Protein AF-0000000085169880 (afdb_homodimer)

Organism: Herbaspirillum seropedicae (strain SmR1) (NCBI:txid757424)

Secondary structure (DSSP, 8-state):
---EEEEES--TTHHHHHHHHHHHHHHHHH--HHHHHHHHHHHHHHHHHT--TTT-EEEEEEETTEEEEEEEEE-TTHHHH-EEEEEEEE-GGGTTTTHHHHHHHHHHHHHHHTT--EEEEEEETT-HHHHHHHHHTT-EEEEEEEE-TTSS-EEEEEEEEE-/---EEEEES--TTHHHHHHHHHHHHHHHHH--HHHHHHHHHHHHHHHHHT--TTT-EEEEEEETTEEEEEEEEE-TTHHHH-EEEEEEEE-GGGTTTTHHHHHHHHHHHHHHHTT--EEEEEEETT-HHHHHHHHHTT-EEEEEEEE-TTSS-EEEEEEEEE-

Structure (mmCIF, N/CA/C/O backbone):
data_AF-0000000085169880-model_v1
#
loop_
_entity.id
_entity.type
_entity.pdbx_description
1 polymer 'Acetyltransferase protein'
#
loop_
_atom_site.group_PDB
_atom_site.id
_atom_site.type_symbol
_atom_site.label_atom_id
_atom_site.label_alt_id
_atom_site.label_comp_id
_atom_site.label_asym_id
_atom_site.label_entity_id
_atom_site.label_seq_id
_atom_site.pdbx_PDB_ins_code
_atom_site.Cartn_x
_atom_site.Cartn_y
_atom_site.Cartn_z
_atom_site.occupancy
_atom_site.B_iso_or_equiv
_atom_site.auth_seq_id
_atom_site.auth_comp_id
_atom_site.auth_asym_id
_atom_site.auth_atom_id
_atom_site.pdbx_PDB_model_num
ATOM 1 N N . MET A 1 1 ? 7.777 2.641 28.594 1 47.28 1 MET A N 1
ATOM 2 C CA . MET A 1 1 ? 7.57 3.869 27.844 1 47.28 1 MET A CA 1
ATOM 3 C C . MET A 1 1 ? 7.332 3.561 26.359 1 47.28 1 MET A C 1
ATOM 5 O O . MET A 1 1 ? 8.062 2.771 25.766 1 47.28 1 MET A O 1
ATOM 9 N N . ASP A 1 2 ? 6.199 3.723 25.828 1 64 2 ASP A N 1
ATOM 10 C CA . ASP A 1 2 ? 5.855 3.084 24.562 1 64 2 ASP A CA 1
ATOM 11 C C . ASP A 1 2 ? 6.758 3.578 23.438 1 64 2 ASP A C 1
ATOM 13 O O . ASP A 1 2 ? 7.246 4.711 23.484 1 64 2 ASP A O 1
ATOM 17 N N . ASP A 1 3 ? 7.602 2.781 22.781 1 86.44 3 ASP A N 1
ATOM 18 C CA . ASP A 1 3 ? 8.609 2.953 21.734 1 86.44 3 ASP A CA 1
ATOM 19 C C . ASP A 1 3 ? 8 3.572 20.484 1 86.44 3 ASP A C 1
ATOM 21 O O . ASP A 1 3 ? 7.988 2.949 19.422 1 86.44 3 ASP A O 1
ATOM 25 N N . ILE A 1 4 ? 7.332 4.777 20.75 1 94.31 4 ILE A N 1
ATOM 26 C CA . ILE A 1 4 ? 6.781 5.504 19.609 1 94.31 4 ILE A CA 1
ATOM 27 C C . ILE A 1 4 ? 7.816 6.496 19.094 1 94.31 4 ILE A C 1
ATOM 29 O O . ILE A 1 4 ? 8.43 7.238 19.859 1 94.31 4 ILE A O 1
ATOM 33 N N . HIS A 1 5 ? 8.055 6.516 17.828 1 96.62 5 HIS A N 1
ATOM 34 C CA . HIS A 1 5 ? 8.992 7.43 17.172 1 96.62 5 HIS A CA 1
ATOM 35 C C . HIS A 1 5 ? 8.336 8.125 15.984 1 96.62 5 HIS A C 1
ATOM 37 O O . HIS A 1 5 ? 7.703 7.469 15.156 1 96.62 5 HIS A O 1
ATOM 43 N N . ILE A 1 6 ? 8.422 9.453 15.953 1 96.94 6 ILE A N 1
ATOM 44 C CA . ILE A 1 6 ? 7.938 10.219 14.805 1 96.94 6 ILE A CA 1
ATOM 45 C C . ILE A 1 6 ? 9.117 10.648 13.938 1 96.94 6 ILE A C 1
ATOM 47 O O . ILE A 1 6 ? 10.117 11.164 14.445 1 96.94 6 ILE A O 1
ATOM 51 N N . ARG A 1 7 ? 9.023 10.383 12.727 1 96.31 7 ARG A N 1
ATOM 52 C CA . ARG A 1 7 ? 10.109 10.766 11.828 1 96.31 7 ARG A CA 1
ATOM 53 C C . ARG A 1 7 ? 9.555 11.391 10.547 1 96.31 7 ARG A C 1
ATOM 55 O O . ARG A 1 7 ? 8.445 11.07 10.125 1 96.31 7 ARG A O 1
ATOM 62 N N . ARG A 1 8 ? 10.375 12.25 9.984 1 96.81 8 ARG A N 1
ATOM 63 C CA . ARG A 1 8 ? 10.055 12.875 8.711 1 96.81 8 ARG A CA 1
ATOM 64 C C . ARG A 1 8 ? 10.742 12.156 7.555 1 96.81 8 ARG A C 1
ATOM 66 O O . ARG A 1 8 ? 11.82 11.586 7.727 1 96.81 8 ARG A O 1
ATOM 73 N N . GLY A 1 9 ? 10.062 12.141 6.406 1 96.12 9 GLY A N 1
ATOM 74 C CA . GLY A 1 9 ? 10.656 11.539 5.223 1 96.12 9 GLY A CA 1
ATOM 75 C C . GLY A 1 9 ? 10.148 10.133 4.957 1 96.12 9 GLY A C 1
ATOM 76 O O . GLY A 1 9 ? 9.367 9.586 5.734 1 96.12 9 GLY A O 1
ATOM 77 N N . TYR A 1 10 ? 10.672 9.555 3.885 1 95.88 10 TYR A N 1
ATOM 78 C CA . TYR A 1 10 ? 10.227 8.242 3.43 1 95.88 10 TYR A CA 1
ATOM 79 C C . TYR A 1 10 ? 10.852 7.133 4.266 1 95.88 10 TYR A C 1
ATOM 81 O O . TYR A 1 10 ? 12.039 7.176 4.574 1 95.88 10 TYR A O 1
ATOM 89 N N . LEU A 1 11 ? 10.094 6.203 4.66 1 95.44 11 LEU A N 1
ATOM 90 C CA . LEU A 1 11 ? 10.484 4.914 5.227 1 95.44 11 LEU A CA 1
ATOM 91 C C . LEU A 1 11 ? 10.008 3.766 4.348 1 95.44 11 LEU A C 1
ATOM 93 O O . LEU A 1 11 ? 8.867 3.764 3.889 1 95.44 11 LEU A O 1
ATOM 97 N N . PRO A 1 12 ? 10.883 2.793 4.074 1 95.69 12 PRO A N 1
ATOM 98 C CA . PRO A 1 12 ? 10.414 1.656 3.279 1 95.69 12 PRO A CA 1
ATOM 99 C C . PRO A 1 12 ? 9.156 1.017 3.852 1 95.69 12 PRO A C 1
ATOM 101 O O . PRO A 1 12 ? 9.102 0.705 5.043 1 95.69 12 PRO A O 1
ATOM 104 N N . GLY A 1 13 ? 8.148 0.867 2.982 1 97.69 13 GLY A N 1
ATOM 105 C CA . GLY A 1 13 ? 6.879 0.291 3.395 1 97.69 13 GLY A CA 1
ATOM 106 C C . GLY A 1 13 ? 5.832 1.335 3.736 1 97.69 13 GLY A C 1
ATOM 107 O O . GLY A 1 13 ? 4.66 1.006 3.936 1 97.69 13 GLY A O 1
ATOM 108 N N . ALA A 1 14 ? 6.223 2.559 3.756 1 98.5 14 ALA A N 1
ATOM 109 C CA . ALA A 1 14 ? 5.324 3.6 4.25 1 98.5 14 ALA A CA 1
ATOM 110 C C . ALA A 1 14 ? 4.125 3.773 3.322 1 98.5 14 ALA A C 1
ATOM 112 O O . ALA A 1 14 ? 2.998 3.959 3.785 1 98.5 14 ALA A O 1
ATOM 113 N N . ILE A 1 15 ? 4.336 3.75 1.976 1 98.75 15 ILE A N 1
ATOM 114 C CA . ILE A 1 15 ? 3.232 3.883 1.031 1 98.75 15 ILE A CA 1
ATOM 115 C C . ILE A 1 15 ? 2.197 2.791 1.29 1 98.75 15 ILE A C 1
ATOM 117 O O . ILE A 1 15 ? 1.015 3.082 1.481 1 98.75 15 ILE A O 1
ATOM 121 N N . GLY A 1 16 ? 2.705 1.588 1.339 1 98.81 16 GLY A N 1
ATOM 122 C CA . GLY A 1 16 ? 1.831 0.447 1.559 1 98.81 16 GLY A CA 1
ATOM 123 C C . GLY A 1 16 ? 1.141 0.475 2.908 1 98.81 16 GLY A C 1
ATOM 124 O O . GLY A 1 16 ? -0.074 0.284 2.996 1 98.81 16 GLY A O 1
ATOM 125 N N . ARG A 1 17 ? 1.862 0.745 3.945 1 98.69 17 ARG A N 1
ATOM 126 C CA . ARG A 1 17 ? 1.317 0.694 5.297 1 98.69 17 ARG A CA 1
ATOM 127 C C . ARG A 1 17 ? 0.266 1.779 5.508 1 98.69 17 ARG A C 1
ATOM 129 O O . ARG A 1 17 ? -0.768 1.537 6.133 1 98.69 17 ARG A O 1
ATOM 136 N N . VAL A 1 18 ? 0.512 2.914 5 1 98.75 18 VAL A N 1
ATOM 137 C CA . VAL A 1 18 ? -0.457 3.998 5.113 1 98.75 18 VAL A CA 1
ATOM 138 C C . VAL A 1 18 ? -1.732 3.633 4.355 1 98.75 18 VAL A C 1
ATOM 140 O O . VAL A 1 18 ? -2.84 3.822 4.867 1 98.75 18 VAL A O 1
ATOM 143 N N . ALA A 1 19 ? -1.574 3.105 3.141 1 98.69 19 ALA A N 1
ATOM 144 C CA . ALA A 1 19 ? -2.738 2.664 2.377 1 98.69 19 ALA A CA 1
ATOM 145 C C . ALA A 1 19 ? -3.502 1.573 3.123 1 98.69 19 ALA A C 1
ATOM 147 O O . ALA A 1 19 ? -4.734 1.589 3.166 1 98.69 19 ALA A O 1
ATOM 148 N N . GLU A 1 20 ? -2.766 0.665 3.707 1 98.5 20 GLU A N 1
ATOM 149 C CA . GLU A 1 20 ? -3.365 -0.418 4.48 1 98.5 20 GLU A CA 1
ATOM 150 C C . GLU A 1 20 ? -4.176 0.125 5.652 1 98.5 20 GLU A C 1
ATOM 152 O O . GLU A 1 20 ? -5.312 -0.298 5.879 1 98.5 20 GLU A O 1
ATOM 157 N N . LEU A 1 21 ? -3.598 1.03 6.391 1 97.44 21 LEU A N 1
ATOM 158 C CA . LEU A 1 21 ? -4.262 1.609 7.555 1 97.44 21 LEU A CA 1
ATOM 159 C C . LEU A 1 21 ? -5.531 2.344 7.145 1 97.44 21 LEU A C 1
ATOM 161 O O . LEU A 1 21 ? -6.562 2.232 7.812 1 97.44 21 LEU A O 1
ATOM 165 N N . HIS A 1 22 ? -5.48 3.092 6.07 1 96.75 22 HIS A N 1
ATOM 166 C CA . HIS A 1 22 ? -6.664 3.793 5.586 1 96.75 22 HIS A CA 1
ATOM 167 C C . HIS A 1 22 ? -7.758 2.811 5.18 1 96.75 22 HIS A C 1
ATOM 169 O O . HIS A 1 22 ? -8.922 2.979 5.559 1 96.75 22 HIS A O 1
ATOM 175 N N . ALA A 1 23 ? -7.359 1.815 4.445 1 96.19 23 ALA A N 1
ATOM 176 C CA . ALA A 1 23 ? -8.328 0.832 3.977 1 96.19 23 ALA A CA 1
ATOM 177 C C . ALA A 1 23 ? -9.016 0.136 5.148 1 96.19 23 ALA A C 1
ATOM 179 O O . ALA A 1 23 ? -10.242 -0.021 5.156 1 96.19 23 ALA A O 1
ATOM 180 N N . ALA A 1 24 ? -8.211 -0.288 6.102 1 93.56 24 ALA A N 1
ATOM 181 C CA . ALA A 1 24 ? -8.758 -0.982 7.266 1 93.56 24 ALA A CA 1
ATOM 182 C C . ALA A 1 24 ? -9.727 -0.089 8.031 1 93.56 24 ALA A C 1
ATOM 184 O O . ALA A 1 24 ? -10.844 -0.508 8.352 1 93.56 24 ALA A O 1
ATOM 185 N N . TYR A 1 25 ? -9.383 1.119 8.281 1 92.12 25 TYR A N 1
ATOM 186 C CA . TYR A 1 25 ? -10.188 2.047 9.07 1 92.12 25 TYR A CA 1
ATOM 187 C C . TYR A 1 25 ? -11.477 2.404 8.344 1 92.12 25 TYR A C 1
ATOM 189 O O . TYR A 1 25 ? -12.562 2.32 8.922 1 92.12 25 TYR A O 1
ATOM 197 N N . TYR A 1 26 ? -11.398 2.734 7.055 1 90 26 TYR A N 1
ATOM 198 C CA . TYR A 1 26 ? -12.531 3.301 6.328 1 90 26 TYR A CA 1
ATOM 199 C C . TYR A 1 26 ? -13.469 2.203 5.836 1 90 26 TYR A C 1
ATOM 201 O O . TYR A 1 26 ? -14.672 2.426 5.684 1 90 26 TYR A O 1
ATOM 209 N N . THR A 1 27 ? -12.938 1.025 5.562 1 88 27 THR A N 1
ATOM 210 C CA . THR A 1 27 ? -13.82 -0.085 5.227 1 88 27 THR A CA 1
ATOM 211 C C . THR A 1 27 ? -14.656 -0.493 6.438 1 88 27 THR A C 1
ATOM 213 O O . THR A 1 27 ? -15.852 -0.769 6.312 1 88 27 THR A O 1
ATOM 216 N N . GLU A 1 28 ? -14.039 -0.575 7.559 1 84.94 28 GLU A N 1
ATOM 217 C CA . GLU A 1 28 ? -14.734 -0.949 8.789 1 84.94 28 GLU A CA 1
ATOM 218 C C . GLU A 1 28 ? -15.844 0.041 9.117 1 84.94 28 GLU A C 1
ATOM 220 O O . GLU A 1 28 ? -16.906 -0.352 9.586 1 84.94 28 GLU A O 1
ATOM 225 N N . ASN A 1 29 ? -15.695 1.268 8.812 1 82.56 29 ASN A N 1
ATOM 226 C CA . ASN A 1 29 ? -16.609 2.305 9.289 1 82.56 29 ASN A CA 1
ATOM 227 C C . ASN A 1 29 ? -17.547 2.766 8.18 1 82.56 29 ASN A C 1
ATOM 229 O O . ASN A 1 29 ? -18.688 3.146 8.453 1 82.56 29 ASN A O 1
ATOM 233 N N . TRP A 1 30 ? -17.125 2.688 6.859 1 83.06 30 TRP A N 1
ATOM 234 C CA . TRP A 1 30 ? -17.938 3.256 5.781 1 83.06 30 TRP A CA 1
ATOM 235 C C . TRP A 1 30 ? -18.047 2.277 4.621 1 83.06 30 TRP A C 1
ATOM 237 O O . TRP A 1 30 ? -18.672 2.59 3.6 1 83.06 30 TRP A O 1
ATOM 247 N N . SER A 1 31 ? -17.422 1.179 4.648 1 81.5 31 SER A N 1
ATOM 248 C CA . SER A 1 31 ? -17.484 0.115 3.65 1 81.5 31 SER A CA 1
ATOM 249 C C . SER A 1 31 ? -16.922 0.575 2.312 1 81.5 31 SER A C 1
ATOM 251 O O . SER A 1 31 ? -17.453 0.233 1.256 1 81.5 31 SER A O 1
ATOM 253 N N . PHE A 1 32 ? -15.859 1.524 2.162 1 81.25 32 PHE A N 1
ATOM 254 C CA . PHE A 1 32 ? -15.258 2.072 0.953 1 81.25 32 PHE A CA 1
ATOM 255 C C . PHE A 1 32 ? -14.602 0.972 0.13 1 81.25 32 PHE A C 1
ATOM 257 O O . PHE A 1 32 ? -14.5 1.079 -1.094 1 81.25 32 PHE A O 1
ATOM 264 N N . GLY A 1 33 ? -14.32 -0.141 0.504 1 86.81 33 GLY A N 1
ATOM 265 C CA . GLY A 1 33 ? -13.836 -1.321 -0.193 1 86.81 33 GLY A CA 1
ATOM 266 C C . GLY A 1 33 ? -12.586 -1.062 -1.007 1 86.81 33 GLY A C 1
ATOM 267 O O . GLY A 1 33 ? -11.781 -0.194 -0.659 1 86.81 33 GLY A O 1
ATOM 268 N N . VAL A 1 34 ? -12.383 -1.748 -2.215 1 94 34 VAL A N 1
ATOM 269 C CA . VAL A 1 34 ? -11.148 -1.812 -2.99 1 94 34 VAL A CA 1
ATOM 270 C C . VAL A 1 34 ? -10.922 -0.484 -3.709 1 94 34 VAL A C 1
ATOM 272 O O . VAL A 1 34 ? -9.781 -0.049 -3.873 1 94 34 VAL A O 1
ATOM 275 N N . TYR A 1 35 ? -11.938 0.158 -4.094 1 91.69 35 TYR A N 1
ATOM 276 C CA . TYR A 1 35 ? -11.812 1.413 -4.824 1 91.69 35 TYR A CA 1
ATOM 277 C C . TYR A 1 35 ? -11.094 2.463 -3.988 1 91.69 35 TYR A C 1
ATOM 279 O O . TYR A 1 35 ? -10.18 3.133 -4.473 1 91.69 35 TYR A O 1
ATOM 287 N N . PHE A 1 36 ? -11.492 2.594 -2.791 1 93.62 36 PHE A N 1
ATOM 288 C CA . PHE A 1 36 ? -10.891 3.561 -1.878 1 93.62 36 PHE A CA 1
ATOM 289 C C . PHE A 1 36 ? -9.422 3.242 -1.641 1 93.62 36 PHE A C 1
ATOM 291 O O . PHE A 1 36 ? -8.562 4.117 -1.762 1 93.62 36 PHE A O 1
ATOM 298 N N . GLU A 1 37 ? -9.07 2.045 -1.325 1 97.12 37 GLU A N 1
ATOM 299 C CA . GLU A 1 37 ? -7.695 1.637 -1.057 1 97.12 37 GLU A CA 1
ATOM 300 C C . GLU A 1 37 ? -6.805 1.852 -2.277 1 97.12 37 GLU A C 1
ATOM 302 O O . GLU A 1 37 ? -5.68 2.336 -2.156 1 97.12 37 GLU A O 1
ATOM 307 N N . ALA A 1 38 ? -7.355 1.476 -3.457 1 97.75 38 ALA A N 1
ATOM 308 C CA . ALA A 1 38 ? -6.609 1.655 -4.699 1 97.75 38 ALA A CA 1
ATOM 309 C C . ALA A 1 38 ? -6.289 3.127 -4.941 1 97.75 38 ALA A C 1
ATOM 311 O O . ALA A 1 38 ? -5.188 3.467 -5.375 1 97.75 38 ALA A O 1
ATOM 312 N N . ARG A 1 39 ? -7.227 3.934 -4.672 1 96.25 39 ARG A N 1
ATOM 313 C CA . ARG A 1 39 ? -7.035 5.367 -4.863 1 96.25 39 ARG A CA 1
ATOM 314 C C . ARG A 1 39 ? -5.973 5.906 -3.912 1 96.25 39 ARG A C 1
ATOM 316 O O . ARG A 1 39 ? -5.09 6.66 -4.324 1 96.25 39 ARG A O 1
ATOM 323 N N . ILE A 1 40 ? -6.031 5.551 -2.611 1 97.62 40 ILE A N 1
ATOM 324 C CA . ILE A 1 40 ? -5.043 5.996 -1.637 1 97.62 40 ILE A CA 1
ATOM 325 C C . ILE A 1 40 ? -3.652 5.531 -2.064 1 97.62 40 ILE A C 1
ATOM 327 O O . ILE A 1 40 ? -2.709 6.328 -2.098 1 97.62 40 ILE A O 1
ATOM 331 N N . ALA A 1 41 ? -3.51 4.254 -2.389 1 98.75 41 ALA A N 1
ATOM 332 C CA . ALA A 1 41 ? -2.225 3.686 -2.783 1 98.75 41 ALA A CA 1
ATOM 333 C C . ALA A 1 41 ? -1.644 4.426 -3.986 1 98.75 41 ALA A C 1
ATOM 335 O O . ALA A 1 41 ? -0.464 4.789 -3.988 1 98.75 41 ALA A O 1
ATOM 336 N N . THR A 1 42 ? -2.496 4.668 -4.988 1 98.75 42 THR A N 1
ATOM 337 C CA . THR A 1 42 ? -2.053 5.297 -6.227 1 98.75 42 THR A CA 1
ATOM 338 C C . THR A 1 42 ? -1.654 6.75 -5.984 1 98.75 42 THR A C 1
ATOM 340 O O . THR A 1 42 ? -0.594 7.191 -6.434 1 98.75 42 THR A O 1
ATOM 343 N N . GLU A 1 43 ? -2.475 7.473 -5.293 1 98.5 43 GLU A N 1
ATOM 344 C CA . GLU A 1 43 ? -2.221 8.898 -5.082 1 98.5 43 GLU A CA 1
ATOM 345 C C . GLU A 1 43 ? -1.02 9.109 -4.168 1 98.5 43 GLU A C 1
ATOM 347 O O . GLU A 1 43 ? -0.209 10.008 -4.398 1 98.5 43 GLU A O 1
ATOM 352 N N . LEU A 1 44 ? -0.909 8.305 -3.104 1 98.81 44 LEU A N 1
ATOM 353 C CA . LEU A 1 44 ? 0.239 8.422 -2.211 1 98.81 44 LEU A CA 1
ATOM 354 C C . LEU A 1 44 ? 1.528 8.039 -2.93 1 98.81 44 LEU A C 1
ATOM 356 O O . LEU A 1 44 ? 2.57 8.672 -2.723 1 98.81 44 LEU A O 1
ATOM 360 N N . ALA A 1 45 ? 1.472 7.016 -3.75 1 98.75 45 ALA A N 1
ATOM 361 C CA . ALA A 1 45 ? 2.623 6.633 -4.566 1 98.75 45 ALA A CA 1
ATOM 362 C C . ALA A 1 45 ? 3.068 7.785 -5.461 1 98.75 45 ALA A C 1
ATOM 364 O O . ALA A 1 45 ? 4.262 8.078 -5.559 1 98.75 45 ALA A O 1
ATOM 365 N N . ALA A 1 46 ? 2.129 8.383 -6.133 1 98.69 46 ALA A N 1
ATOM 366 C CA . ALA A 1 46 ? 2.438 9.516 -7.004 1 98.69 46 ALA A CA 1
ATOM 367 C C . ALA A 1 46 ? 3.061 10.656 -6.211 1 98.69 46 ALA A C 1
ATOM 369 O O . ALA A 1 46 ? 4.039 11.266 -6.652 1 98.69 46 ALA A O 1
ATOM 370 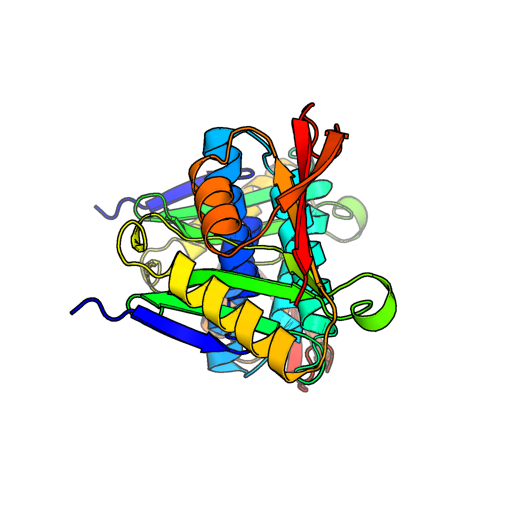N N . PHE A 1 47 ? 2.527 10.961 -5.07 1 98.75 47 PHE A N 1
ATOM 371 C CA . PHE A 1 47 ? 3.049 12.008 -4.203 1 98.75 47 PHE A CA 1
ATOM 372 C C . PHE A 1 47 ? 4.488 11.711 -3.803 1 98.75 47 PHE A C 1
ATOM 374 O O . PHE A 1 47 ? 5.363 12.57 -3.92 1 98.75 47 PHE A O 1
ATOM 381 N N . MET A 1 48 ? 4.738 10.477 -3.369 1 98.31 48 MET A N 1
ATOM 382 C CA . MET A 1 48 ? 6.062 10.109 -2.875 1 98.31 48 MET A CA 1
ATOM 383 C C . MET A 1 48 ? 7.082 10.094 -4.012 1 98.31 48 MET A C 1
ATOM 385 O O . MET A 1 48 ? 8.266 10.359 -3.795 1 98.31 48 MET A O 1
ATOM 389 N N . SER A 1 49 ? 6.586 9.844 -5.23 1 97.12 49 SER A N 1
ATOM 390 C CA . SER A 1 49 ? 7.469 9.828 -6.395 1 97.12 49 SER A CA 1
ATOM 391 C C . SER A 1 49 ? 7.957 11.234 -6.734 1 97.12 49 SER A C 1
ATOM 393 O O . SER A 1 49 ? 9.047 11.398 -7.285 1 97.12 49 SER A O 1
ATOM 395 N N . ARG A 1 50 ? 7.207 12.211 -6.387 1 97.38 50 ARG A N 1
ATOM 396 C CA . ARG A 1 50 ? 7.59 13.586 -6.691 1 97.38 50 ARG A CA 1
ATOM 397 C C . ARG A 1 50 ? 7.957 14.344 -5.422 1 97.38 50 ARG A C 1
ATOM 399 O O . ARG A 1 50 ? 8.117 15.57 -5.445 1 97.38 50 ARG A O 1
ATOM 406 N N . TYR A 1 51 ? 8.047 13.703 -4.332 1 97.88 51 TYR A N 1
ATOM 407 C CA . TYR A 1 51 ? 8.266 14.32 -3.025 1 97.88 51 TYR A CA 1
ATOM 408 C C . TYR A 1 51 ? 9.492 15.227 -3.047 1 97.88 51 TYR A C 1
ATOM 410 O O . TYR A 1 51 ? 10.547 14.852 -3.555 1 97.88 51 TYR A O 1
ATOM 418 N N . ASP A 1 52 ? 9.398 16.375 -2.57 1 97.44 52 ASP A N 1
ATOM 419 C CA . ASP A 1 52 ? 10.453 17.359 -2.389 1 97.44 52 ASP A CA 1
ATOM 420 C C . ASP A 1 52 ? 10.445 17.922 -0.964 1 97.44 52 ASP A C 1
ATOM 422 O O . ASP A 1 52 ? 9.539 18.656 -0.58 1 97.44 52 ASP A O 1
ATOM 426 N N . ASP A 1 53 ? 11.438 17.641 -0.213 1 95.31 53 ASP A N 1
ATOM 427 C CA . ASP A 1 53 ? 11.516 17.969 1.205 1 95.31 53 ASP A CA 1
ATOM 428 C C . ASP A 1 53 ? 11.438 19.484 1.416 1 95.31 53 ASP A C 1
ATOM 430 O O . ASP A 1 53 ? 11.047 19.953 2.49 1 95.31 53 ASP A O 1
ATOM 434 N N . ALA A 1 54 ? 11.828 20.234 0.466 1 95.06 54 ALA A N 1
ATOM 435 C CA . ALA A 1 54 ? 11.805 21.688 0.574 1 95.06 54 ALA A CA 1
ATOM 436 C C . ALA A 1 54 ? 10.383 22.219 0.455 1 95.06 54 ALA A C 1
ATOM 438 O O . ALA A 1 54 ? 10.086 23.328 0.904 1 95.06 54 ALA A O 1
ATOM 439 N N . ARG A 1 55 ? 9.492 21.422 -0.1 1 95.12 55 ARG A N 1
ATOM 440 C CA . ARG A 1 55 ? 8.141 21.891 -0.392 1 95.12 55 ARG A CA 1
ATOM 441 C C . ARG A 1 55 ? 7.105 21.047 0.345 1 95.12 55 ARG A C 1
ATOM 443 O O . ARG A 1 55 ? 6.113 21.578 0.847 1 95.12 55 ARG A O 1
ATOM 450 N N . ASP A 1 56 ? 7.398 19.781 0.388 1 98.19 56 ASP A N 1
ATOM 451 C CA . ASP A 1 56 ? 6.438 18.812 0.901 1 98.19 56 ASP A CA 1
ATOM 452 C C . ASP A 1 56 ? 6.793 18.391 2.324 1 98.19 56 ASP A C 1
ATOM 454 O O . ASP A 1 56 ? 7.824 18.797 2.859 1 98.19 56 ASP A O 1
ATOM 458 N N . GLY A 1 57 ? 5.906 17.672 2.963 1 98.38 57 GLY A N 1
ATOM 459 C CA . GLY A 1 57 ? 6.129 17.016 4.238 1 98.38 57 GLY A CA 1
ATOM 460 C C . GLY A 1 57 ? 5.469 15.648 4.328 1 98.38 57 GLY A C 1
ATOM 461 O O . GLY A 1 57 ? 4.359 15.461 3.822 1 98.38 57 GLY A O 1
ATOM 462 N N . PHE A 1 58 ? 6.121 14.734 4.922 1 98.75 58 PHE A N 1
ATOM 463 C CA . PHE A 1 58 ? 5.617 13.398 5.199 1 98.75 58 PHE A CA 1
ATOM 464 C C . PHE A 1 58 ? 6.176 12.867 6.512 1 98.75 58 PHE A C 1
ATOM 466 O O . PHE A 1 58 ? 7.395 12.766 6.676 1 98.75 58 PHE A O 1
ATOM 473 N N . TRP A 1 59 ? 5.328 12.625 7.441 1 98.62 59 TRP A N 1
ATOM 474 C CA . TRP A 1 59 ? 5.727 12.125 8.75 1 98.62 59 TRP A CA 1
ATOM 475 C C . TRP A 1 59 ? 5.094 10.766 9.031 1 98.62 59 TRP A C 1
ATOM 477 O O . TRP A 1 59 ? 3.938 10.523 8.68 1 98.62 59 TRP A O 1
ATOM 487 N N . THR A 1 60 ? 5.816 9.922 9.672 1 98.44 60 THR A N 1
ATOM 488 C CA . THR A 1 60 ? 5.301 8.641 10.141 1 98.44 60 THR A CA 1
ATOM 489 C C . THR A 1 60 ? 5.531 8.484 11.641 1 98.44 60 THR A C 1
ATOM 491 O O . THR A 1 60 ? 6.52 8.984 12.18 1 98.44 60 THR A O 1
ATOM 494 N N . ALA A 1 61 ? 4.641 7.914 12.305 1 98.44 61 ALA A N 1
ATOM 495 C CA . ALA A 1 61 ? 4.785 7.465 13.688 1 98.44 61 ALA A CA 1
ATOM 496 C C . ALA A 1 61 ? 4.922 5.945 13.75 1 98.44 61 ALA A C 1
ATOM 498 O O . ALA A 1 61 ? 4.059 5.215 13.266 1 98.44 61 ALA A O 1
ATOM 499 N N . THR A 1 62 ? 6.023 5.453 14.367 1 97.69 62 THR A N 1
ATOM 500 C CA . THR A 1 62 ? 6.262 4.016 14.438 1 97.69 62 THR A CA 1
ATOM 501 C C . THR A 1 62 ? 6.184 3.52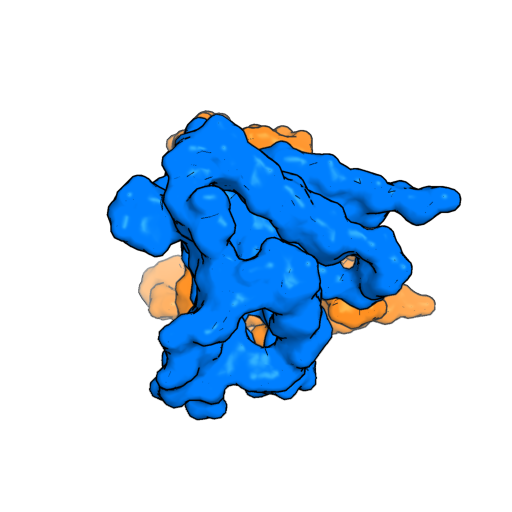3 15.875 1 97.69 62 THR A C 1
ATOM 503 O O . THR A 1 62 ? 6.508 4.266 16.812 1 97.69 62 THR A O 1
ATOM 506 N N . VAL A 1 63 ? 5.645 2.367 16.094 1 96.5 63 VAL A N 1
ATOM 507 C CA . VAL A 1 63 ? 5.66 1.618 17.344 1 96.5 63 VAL A CA 1
ATOM 508 C C . VAL A 1 63 ? 6.434 0.315 17.156 1 96.5 63 VAL A C 1
ATOM 510 O O . VAL A 1 63 ? 6.039 -0.542 16.359 1 96.5 63 VAL A O 1
ATOM 513 N N . HIS A 1 64 ? 7.555 0.15 17.828 1 92.88 64 HIS A N 1
ATOM 514 C CA . HIS A 1 64 ? 8.414 -1.018 17.672 1 92.88 64 HIS A CA 1
ATOM 515 C C . HIS A 1 64 ? 8.797 -1.233 16.219 1 92.88 64 HIS A C 1
ATOM 517 O O . HIS A 1 64 ? 8.711 -2.352 15.703 1 92.88 64 HIS A O 1
ATOM 523 N N . GLY A 1 65 ? 9.008 -0.076 15.531 1 91.75 65 GLY A N 1
ATOM 524 C CA . GLY A 1 65 ? 9.539 -0.126 14.18 1 91.75 65 GLY A CA 1
ATOM 525 C C . GLY A 1 65 ? 8.461 -0.243 13.117 1 91.75 65 GLY A C 1
ATOM 526 O O . GLY A 1 65 ? 8.75 -0.17 11.922 1 91.75 65 GLY A O 1
ATOM 527 N N . ARG A 1 66 ? 7.219 -0.405 13.523 1 94.5 66 ARG A N 1
ATOM 528 C CA . ARG A 1 66 ? 6.117 -0.527 12.57 1 94.5 66 ARG A CA 1
ATOM 529 C C . ARG A 1 66 ? 5.355 0.788 12.445 1 94.5 66 ARG A C 1
ATOM 531 O O . ARG A 1 66 ? 5.023 1.418 13.453 1 94.5 66 ARG A O 1
ATOM 538 N N . ILE A 1 67 ? 5.082 1.159 11.281 1 97.94 67 ILE A N 1
ATOM 539 C CA . ILE A 1 67 ? 4.348 2.396 11.055 1 97.94 67 ILE A CA 1
ATOM 540 C C . ILE A 1 67 ? 2.902 2.232 11.516 1 97.94 67 ILE A C 1
ATOM 542 O O . ILE A 1 67 ? 2.186 1.351 11.039 1 97.94 67 ILE A O 1
ATOM 546 N N . GLU A 1 68 ? 2.455 3.109 12.422 1 98.19 68 GLU A N 1
ATOM 547 C CA . GLU A 1 68 ? 1.11 3.055 12.992 1 98.19 68 GLU A CA 1
ATOM 548 C C . GLU A 1 68 ? 0.37 4.371 12.789 1 98.19 68 GLU A C 1
ATOM 550 O O . GLU A 1 68 ? -0.784 4.512 13.195 1 98.19 68 GLU A O 1
ATOM 555 N N . GLY A 1 69 ? 0.991 5.316 12.188 1 98.06 69 GLY A N 1
ATOM 556 C CA . GLY A 1 69 ? 0.387 6.598 11.859 1 98.06 69 GLY A CA 1
ATOM 557 C C . GLY A 1 69 ? 1.196 7.398 10.859 1 98.06 69 GLY A C 1
ATOM 558 O O . GLY A 1 69 ? 2.393 7.16 10.68 1 98.06 69 GLY A O 1
ATOM 559 N N . ALA A 1 70 ? 0.514 8.344 10.227 1 98.75 70 ALA A N 1
ATOM 560 C CA . ALA A 1 70 ? 1.199 9.172 9.242 1 98.75 70 ALA A CA 1
ATOM 561 C C . ALA A 1 70 ? 0.405 10.445 8.953 1 98.75 70 ALA A C 1
ATOM 563 O O . ALA A 1 70 ? -0.799 10.508 9.211 1 98.75 70 ALA A O 1
ATOM 564 N N . LEU A 1 71 ? 1.009 11.414 8.461 1 98.69 71 LEU A N 1
ATOM 565 C CA . LEU A 1 71 ? 0.436 12.68 8.023 1 98.69 71 LEU A CA 1
ATOM 566 C C . LEU A 1 71 ? 1.252 13.289 6.887 1 98.69 71 LEU A C 1
ATOM 568 O O . LEU A 1 71 ? 2.484 13.266 6.922 1 98.69 71 LEU A O 1
ATOM 572 N N . THR A 1 72 ? 0.574 13.852 5.891 1 98.81 72 THR A N 1
ATOM 573 C CA . THR A 1 72 ? 1.236 14.406 4.719 1 98.81 72 THR A CA 1
ATOM 574 C C . THR A 1 72 ? 0.849 15.867 4.52 1 98.81 72 THR A C 1
ATOM 576 O O . THR A 1 72 ? -0.308 16.234 4.723 1 98.81 72 THR A O 1
ATOM 579 N N . ILE A 1 73 ? 1.758 16.672 4.176 1 98.75 73 ILE A N 1
ATOM 580 C CA . ILE A 1 73 ? 1.553 18 3.631 1 98.75 73 ILE A CA 1
ATOM 581 C C . ILE A 1 73 ? 1.958 18.031 2.16 1 98.75 73 ILE A C 1
ATOM 583 O O . ILE A 1 73 ? 3.131 17.844 1.828 1 98.75 73 ILE A O 1
ATOM 587 N N . ASP A 1 74 ? 1.022 18.156 1.302 1 98.75 74 ASP A N 1
ATOM 588 C 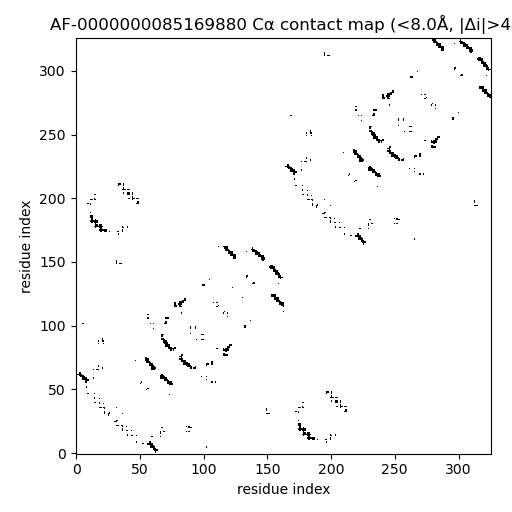CA . ASP A 1 74 ? 1.269 18.359 -0.122 1 98.75 74 ASP A CA 1
ATOM 589 C C . ASP A 1 74 ? 1.456 19.844 -0.443 1 98.75 74 ASP A C 1
ATOM 591 O O . ASP A 1 74 ? 0.486 20.594 -0.485 1 98.75 74 ASP A O 1
ATOM 595 N N . GLY A 1 75 ? 2.639 20.25 -0.645 1 98.31 75 GLY A N 1
ATOM 596 C CA . GLY A 1 75 ? 2.975 21.656 -0.827 1 98.31 75 GLY A CA 1
ATOM 597 C C . GLY A 1 75 ? 3.068 22.062 -2.285 1 98.31 75 GLY A C 1
ATOM 598 O O . GLY A 1 75 ? 3.561 23.141 -2.602 1 98.31 75 GLY A O 1
ATOM 599 N N . GLN A 1 76 ? 2.641 21.219 -3.213 1 96.94 76 GLN A N 1
ATOM 600 C CA . GLN A 1 76 ? 2.812 21.453 -4.641 1 96.94 76 GLN A CA 1
ATOM 601 C C . GLN A 1 76 ? 2.215 22.797 -5.059 1 96.94 76 GLN A C 1
ATOM 603 O O . GLN A 1 76 ? 2.793 23.516 -5.883 1 96.94 76 GLN A O 1
ATOM 608 N N . HIS A 1 77 ? 1.108 23.188 -4.48 1 96.81 77 HIS A N 1
ATOM 609 C CA . HIS A 1 77 ? 0.425 24.438 -4.824 1 96.81 77 HIS A CA 1
ATOM 610 C C . HIS A 1 77 ? 0.231 25.312 -3.596 1 96.81 77 HIS A C 1
ATOM 612 O O . HIS A 1 77 ? -0.768 26.031 -3.492 1 96.81 77 HIS A O 1
ATOM 618 N N . ALA A 1 78 ? 1.084 25.203 -2.701 1 96.38 78 ALA A N 1
ATOM 619 C CA . ALA A 1 78 ? 0.922 25.844 -1.395 1 96.38 78 ALA A CA 1
ATOM 620 C C . ALA A 1 78 ? 0.89 27.359 -1.521 1 96.38 78 ALA A C 1
ATOM 622 O O . ALA A 1 78 ? 0.144 28.031 -0.806 1 96.38 78 ALA A O 1
ATOM 623 N N . GLN A 1 79 ? 1.726 27.922 -2.371 1 93.56 79 GLN A N 1
ATOM 624 C CA . GLN A 1 79 ? 1.825 29.375 -2.486 1 93.56 79 GLN A CA 1
ATOM 625 C C . GLN A 1 79 ? 0.54 29.969 -3.053 1 93.56 79 GLN A C 1
ATOM 627 O O . GLN A 1 79 ? 0.196 31.125 -2.752 1 93.56 79 GLN A O 1
ATOM 632 N N . GLU A 1 80 ? -0.19 29.172 -3.816 1 94.5 80 GLU A N 1
ATOM 633 C CA . GLU A 1 80 ? -1.397 29.672 -4.461 1 94.5 80 GLU A CA 1
ATOM 634 C C . GLU A 1 80 ? -2.646 29.297 -3.67 1 94.5 80 GLU A C 1
ATOM 636 O O . GLU A 1 80 ? -3.572 30.109 -3.543 1 94.5 80 GLU A O 1
ATOM 641 N N . GLN A 1 81 ? -2.648 28.141 -3.064 1 96 81 GLN A N 1
ATOM 642 C CA . GLN A 1 81 ? -3.902 27.609 -2.541 1 96 81 GLN A CA 1
ATOM 643 C C . GLN A 1 81 ? -3.762 27.203 -1.076 1 96 81 GLN A C 1
ATOM 645 O O . GLN A 1 81 ? -4.746 26.828 -0.43 1 96 81 GLN A O 1
ATOM 650 N N . GLY A 1 82 ? -2.578 27.328 -0.565 1 97.5 82 GLY A N 1
ATOM 651 C CA . GLY A 1 82 ? -2.307 26.75 0.747 1 97.5 82 GLY A CA 1
ATOM 652 C C . GLY A 1 82 ? -1.773 25.344 0.685 1 97.5 82 GLY A C 1
ATOM 653 O O . GLY A 1 82 ? -1.868 24.672 -0.353 1 97.5 82 GLY A O 1
ATOM 654 N N . ALA A 1 83 ? -1.112 24.906 1.72 1 98.62 83 ALA A N 1
ATOM 655 C CA . ALA A 1 83 ? -0.614 23.531 1.815 1 98.62 83 ALA A CA 1
ATOM 656 C C . ALA A 1 83 ? -1.749 22.562 2.1 1 98.62 83 ALA A C 1
ATOM 658 O O . ALA A 1 83 ? -2.596 22.812 2.961 1 98.62 83 ALA A O 1
ATOM 659 N N . TRP A 1 84 ? -1.834 21.5 1.37 1 98.75 84 TRP A N 1
ATOM 660 C CA . TRP A 1 84 ? -2.895 20.5 1.496 1 98.75 84 TRP A CA 1
ATOM 661 C C . TRP A 1 84 ? -2.494 19.391 2.469 1 98.75 84 TRP A C 1
ATOM 663 O O . TRP A 1 84 ? -1.584 18.609 2.186 1 98.75 84 TRP A O 1
ATOM 673 N N . LEU A 1 85 ? -3.111 19.375 3.646 1 98.5 85 LEU A N 1
ATOM 674 C CA . LEU A 1 85 ? -2.945 18.281 4.605 1 98.5 85 LEU A CA 1
ATOM 675 C C . LEU A 1 85 ? -3.758 17.062 4.191 1 98.5 85 LEU A C 1
ATOM 677 O O . LEU A 1 85 ? -4.977 17.156 4.02 1 98.5 85 LEU A O 1
ATOM 681 N N . ARG A 1 86 ? -3.078 15.953 3.986 1 97.69 86 ARG A N 1
ATOM 682 C CA . ARG A 1 86 ? -3.701 14.742 3.457 1 97.69 86 ARG A CA 1
ATOM 683 C C . ARG A 1 86 ? -3.158 13.5 4.152 1 97.69 86 ARG A C 1
ATOM 685 O O . ARG A 1 86 ? -2.092 13.547 4.773 1 97.69 86 ARG A O 1
ATOM 692 N N . TRP A 1 87 ? -3.932 12.406 4.016 1 97.81 87 TRP A N 1
ATOM 693 C CA . TRP A 1 87 ? -3.555 11.055 4.414 1 97.81 87 TRP A CA 1
ATOM 694 C C . TRP A 1 87 ? -3.113 11.016 5.875 1 97.81 87 TRP A C 1
ATOM 696 O O . TRP A 1 87 ? -2.049 10.484 6.195 1 97.81 87 TRP A O 1
ATOM 706 N N . PHE A 1 88 ? -3.807 11.727 6.707 1 97.44 88 PHE A N 1
ATOM 707 C CA . PHE A 1 88 ? -3.641 11.664 8.156 1 97.44 88 PHE A CA 1
ATOM 708 C C . PHE A 1 88 ? -4.328 10.422 8.719 1 97.44 88 PHE A C 1
ATOM 710 O O . PHE A 1 88 ? -5.539 10.25 8.57 1 97.44 88 PHE A O 1
ATOM 717 N N . ILE A 1 89 ? -3.584 9.547 9.359 1 97 89 ILE A N 1
ATOM 718 C CA . ILE A 1 89 ? -4.121 8.289 9.867 1 97 89 ILE A CA 1
ATOM 719 C C . ILE A 1 89 ? -3.35 7.871 11.117 1 97 89 ILE A C 1
ATOM 721 O O . ILE A 1 89 ? -2.146 8.125 11.227 1 97 89 ILE A O 1
ATOM 725 N N . ALA A 1 90 ? -3.979 7.344 12.086 1 95.88 90 ALA A N 1
ATOM 726 C CA . ALA A 1 90 ? -3.393 6.754 13.281 1 95.88 90 ALA A CA 1
ATOM 727 C C . ALA A 1 90 ? -4.109 5.465 13.664 1 95.88 90 ALA A C 1
ATOM 729 O O . ALA A 1 90 ? -5.34 5.422 13.727 1 95.88 90 ALA A O 1
ATOM 730 N N . SER A 1 91 ? -3.33 4.41 13.812 1 95.62 91 SER A N 1
ATOM 731 C CA . SER A 1 91 ? -3.934 3.152 14.242 1 95.62 91 SER A CA 1
ATOM 732 C C . SER A 1 91 ? -4.41 3.232 15.688 1 95.62 91 SER A C 1
ATOM 734 O O . SER A 1 91 ? -4.078 4.18 16.406 1 95.62 91 SER A O 1
ATOM 736 N N . GLU A 1 92 ? -5.141 2.225 16.109 1 92.94 92 GLU A N 1
ATOM 737 C CA . GLU A 1 92 ? -5.656 2.152 17.469 1 92.94 92 GLU A CA 1
ATOM 738 C C . GLU A 1 92 ? -4.52 2.088 18.5 1 92.94 92 GLU A C 1
ATOM 740 O O . GLU A 1 92 ? -4.684 2.504 19.641 1 92.94 92 GLU A O 1
ATOM 745 N N . LYS A 1 93 ? -3.367 1.645 18.062 1 93.12 93 LYS A N 1
ATOM 746 C CA . LYS A 1 93 ? -2.215 1.515 18.953 1 93.12 93 LYS A CA 1
ATOM 747 C C . LYS A 1 93 ? -1.723 2.881 19.422 1 93.12 93 LYS A C 1
ATOM 749 O O . LYS A 1 93 ? -0.996 2.98 20.406 1 93.12 93 LYS A O 1
ATOM 754 N N . LEU A 1 94 ? -2.121 3.875 18.703 1 94.5 94 LEU A N 1
ATOM 755 C CA . LEU A 1 94 ? -1.632 5.215 19.016 1 94.5 94 LEU A CA 1
ATOM 756 C C . LEU A 1 94 ? -2.689 6.02 19.766 1 94.5 94 LEU A C 1
ATOM 758 O O . LEU A 1 94 ? -2.443 7.164 20.156 1 94.5 94 LEU A O 1
ATOM 762 N N . ARG A 1 95 ? -3.873 5.43 19.984 1 88.88 95 ARG A N 1
ATOM 763 C CA . ARG A 1 95 ? -4.98 6.164 20.594 1 88.88 95 ARG A CA 1
ATOM 764 C C . ARG A 1 95 ? -4.648 6.578 22.016 1 88.88 95 ARG A C 1
ATOM 766 O O . ARG A 1 95 ? -4.117 5.777 22.797 1 88.88 95 ARG A O 1
ATOM 773 N N . GLY A 1 96 ? -4.953 7.809 22.312 1 88.62 96 GLY A N 1
ATOM 774 C CA . GLY A 1 96 ? -4.789 8.305 23.672 1 88.62 96 GLY A CA 1
ATOM 775 C C . GLY A 1 96 ? -3.344 8.57 24.031 1 88.62 96 GLY A C 1
ATOM 776 O O . GLY A 1 96 ? -3.027 8.797 25.203 1 88.62 96 GLY A O 1
ATOM 777 N N . ARG A 1 97 ? -2.451 8.586 23.062 1 92.19 97 ARG A N 1
ATOM 778 C CA . ARG A 1 97 ? -1.029 8.727 23.359 1 92.19 97 ARG A CA 1
ATOM 779 C C . ARG A 1 97 ? -0.504 10.078 22.875 1 92.19 97 ARG A C 1
ATOM 781 O O . ARG A 1 97 ? 0.7 10.336 22.938 1 92.19 97 ARG A O 1
ATOM 788 N N . GLY A 1 98 ? -1.376 10.883 22.344 1 93.62 98 GLY A N 1
ATOM 789 C CA . GLY A 1 98 ? -1.006 12.227 21.938 1 93.62 98 GLY A CA 1
ATOM 790 C C . GLY A 1 98 ? -0.264 12.273 20.625 1 93.62 98 GLY A C 1
ATOM 791 O O . GLY A 1 98 ? 0.297 13.305 20.25 1 93.62 98 GLY A O 1
ATOM 792 N N . VAL A 1 99 ? -0.222 11.227 19.875 1 95.75 99 VAL A N 1
ATOM 793 C CA . VAL A 1 99 ? 0.571 11.125 18.656 1 95.75 99 VAL A CA 1
ATOM 794 C C . VAL A 1 99 ? -0.074 11.961 17.547 1 95.75 99 VAL A C 1
ATOM 796 O O . VAL A 1 99 ? 0.623 12.617 16.766 1 95.75 99 VAL A O 1
ATOM 799 N N . GLY A 1 100 ? -1.399 11.938 17.469 1 96.19 100 GLY A N 1
ATOM 800 C CA . GLY A 1 100 ? -2.08 12.781 16.516 1 96.19 100 GLY A CA 1
ATOM 801 C C . GLY A 1 100 ? -1.758 14.258 16.672 1 96.19 100 GLY A C 1
ATOM 802 O O . GLY A 1 100 ? -1.487 14.953 15.695 1 96.19 100 GLY A O 1
ATOM 803 N N . ASP A 1 101 ? -1.772 14.656 17.891 1 96.56 101 ASP A N 1
ATOM 804 C CA . ASP A 1 101 ? -1.421 16.031 18.219 1 96.56 101 ASP A CA 1
ATOM 805 C C . ASP A 1 101 ? 0.013 16.359 17.797 1 96.56 101 ASP A C 1
ATOM 807 O O . ASP A 1 101 ? 0.278 17.406 17.234 1 96.56 101 ASP A O 1
ATOM 811 N N . ALA A 1 102 ? 0.864 15.453 18.109 1 97.25 102 ALA A N 1
ATOM 812 C CA . ALA A 1 102 ? 2.277 15.641 17.797 1 97.25 102 ALA A CA 1
ATOM 813 C C . ALA A 1 102 ? 2.5 15.727 16.281 1 97.25 102 ALA A C 1
ATOM 815 O O . ALA A 1 102 ? 3.24 16.594 15.805 1 97.25 102 ALA A O 1
ATOM 816 N N . LEU A 1 103 ? 1.893 14.844 15.492 1 97.75 103 LEU A N 1
ATOM 817 C CA . LEU A 1 103 ? 2.008 14.836 14.039 1 97.75 103 LEU A CA 1
ATOM 818 C C . LEU A 1 103 ? 1.49 16.141 13.445 1 97.75 103 LEU A C 1
ATOM 820 O O . LEU A 1 103 ? 2.166 16.781 12.633 1 97.75 103 LEU A O 1
ATOM 824 N N . LEU A 1 104 ? 0.327 16.562 13.914 1 97.75 104 LEU A N 1
ATOM 825 C CA . LEU A 1 104 ? -0.287 17.781 13.398 1 97.75 104 LEU A CA 1
ATOM 826 C C . LEU A 1 104 ? 0.543 19.016 13.773 1 97.75 104 LEU A C 1
ATOM 828 O O . LEU A 1 104 ? 0.75 19.891 12.945 1 97.75 104 LEU A O 1
ATOM 832 N N . SER A 1 105 ? 1.021 19.031 14.977 1 97.62 105 SER A N 1
ATOM 833 C CA . SER A 1 105 ? 1.858 20.141 15.438 1 97.62 105 SER A CA 1
ATOM 834 C C . SER A 1 105 ? 3.123 20.266 14.594 1 97.62 105 SER A C 1
ATOM 836 O O . SER A 1 105 ? 3.525 21.375 14.219 1 97.62 105 SER A O 1
ATOM 838 N N . GLU A 1 106 ? 3.725 19.141 14.289 1 97 106 GLU A N 1
ATOM 839 C CA . GLU A 1 106 ? 4.918 19.141 13.445 1 97 106 GLU A CA 1
ATOM 840 C C . GLU A 1 106 ? 4.613 19.688 12.055 1 97 106 GLU A C 1
ATOM 842 O O . GLU A 1 106 ? 5.391 20.469 11.5 1 97 106 GLU A O 1
ATOM 847 N N . ALA A 1 107 ? 3.543 19.234 11.492 1 97.31 107 ALA A N 1
ATOM 848 C CA . ALA A 1 107 ? 3.145 19.672 10.156 1 97.31 107 ALA A CA 1
ATOM 849 C C . ALA A 1 107 ? 2.898 21.172 10.117 1 97.31 107 ALA A C 1
ATOM 851 O O . ALA A 1 107 ? 3.377 21.859 9.219 1 97.31 107 ALA A O 1
ATOM 852 N N . VAL A 1 108 ? 2.176 21.672 11.117 1 97.56 108 VAL A N 1
ATOM 853 C CA . VAL A 1 108 ? 1.845 23.094 11.195 1 97.56 108 VAL A CA 1
ATOM 854 C C . VAL A 1 108 ? 3.121 23.922 11.367 1 97.56 108 VAL A C 1
ATOM 856 O O . VAL A 1 108 ? 3.312 24.938 10.695 1 97.56 108 VAL A O 1
ATOM 859 N N . ARG A 1 109 ? 3.965 23.469 12.234 1 97 109 ARG A N 1
ATOM 860 C CA . ARG A 1 109 ? 5.234 24.156 12.477 1 97 109 ARG A CA 1
ATOM 861 C C . ARG A 1 109 ? 6.062 24.234 11.195 1 97 109 ARG A C 1
ATOM 863 O O . ARG A 1 109 ? 6.598 25.297 10.859 1 97 109 ARG A O 1
ATOM 870 N N . CYS A 1 110 ? 6.184 23.172 10.477 1 96.81 110 CYS A N 1
ATOM 871 C CA . CYS A 1 110 ? 6.957 23.109 9.242 1 96.81 110 CYS A CA 1
ATOM 872 C C . CYS A 1 110 ? 6.41 24.094 8.219 1 96.81 110 CYS A C 1
ATOM 874 O O . CYS A 1 110 ? 7.18 24.781 7.547 1 96.81 110 CYS A O 1
ATOM 876 N N . CYS A 1 111 ? 5.121 24.141 8.07 1 97.31 111 CYS A N 1
ATOM 877 C CA . CYS A 1 111 ? 4.496 25.047 7.125 1 97.31 111 CYS A CA 1
ATOM 878 C C . CYS A 1 111 ? 4.734 26.5 7.527 1 97.31 111 CYS A C 1
ATOM 880 O O . CYS A 1 111 ? 5.023 27.344 6.68 1 97.31 111 CYS A O 1
ATOM 882 N N . ALA A 1 112 ? 4.641 26.766 8.805 1 96.38 112 ALA A N 1
ATOM 883 C CA . ALA A 1 112 ? 4.855 28.125 9.305 1 96.38 112 ALA A CA 1
ATOM 884 C C . ALA A 1 112 ? 6.285 28.594 9.039 1 96.38 112 ALA A C 1
ATOM 886 O O . ALA A 1 112 ? 6.508 29.75 8.672 1 96.38 112 ALA A O 1
ATOM 887 N N . GLU A 1 113 ? 7.176 27.734 9.156 1 96 113 GLU A N 1
ATOM 888 C CA . GLU A 1 113 ? 8.594 28.047 8.969 1 96 113 GLU A CA 1
ATOM 889 C C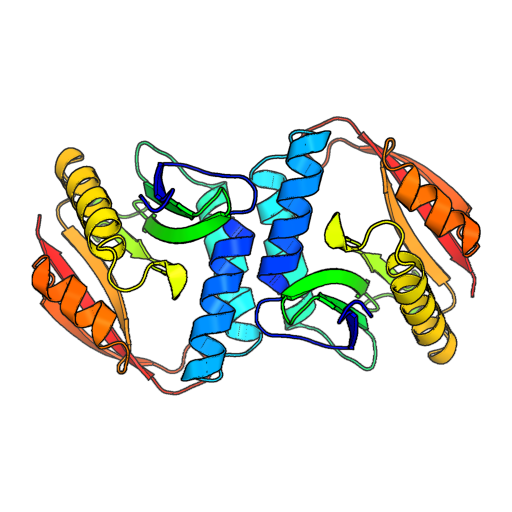 . GLU A 1 113 ? 8.898 28.328 7.5 1 96 113 GLU A C 1
ATOM 891 O O . GLU A 1 113 ? 9.914 28.953 7.184 1 96 113 GLU A O 1
ATOM 896 N N . ARG A 1 114 ? 8.07 27.906 6.605 1 94.56 114 ARG A N 1
ATOM 897 C CA . ARG A 1 114 ? 8.297 28.062 5.172 1 94.56 114 ARG A CA 1
ATOM 898 C C . ARG A 1 114 ? 7.465 29.203 4.613 1 94.56 114 ARG A C 1
ATOM 900 O O . ARG A 1 114 ? 7.348 29.359 3.396 1 94.56 114 ARG A O 1
ATOM 907 N N . ASP A 1 115 ? 6.848 29.969 5.398 1 92.06 115 ASP A N 1
ATOM 908 C CA . ASP A 1 115 ? 6.047 31.141 5.059 1 92.06 115 ASP A CA 1
ATOM 909 C C . ASP A 1 115 ? 4.852 30.75 4.191 1 92.06 115 ASP A C 1
ATOM 911 O O . ASP A 1 115 ? 4.551 31.422 3.203 1 92.06 115 ASP A O 1
ATOM 915 N N . ILE A 1 116 ? 4.355 29.609 4.359 1 95.62 116 ILE A N 1
ATOM 916 C CA . ILE A 1 116 ? 3.08 29.188 3.779 1 95.62 116 ILE A CA 1
ATOM 917 C C . ILE A 1 116 ? 1.938 29.938 4.469 1 95.62 116 ILE A C 1
ATOM 919 O O . ILE A 1 116 ? 1.933 30.078 5.695 1 95.62 116 ILE A O 1
ATOM 923 N N . ALA A 1 117 ? 0.971 30.375 3.719 1 96.75 117 ALA A N 1
ATOM 924 C CA . ALA A 1 117 ? -0.049 31.281 4.25 1 96.75 117 ALA A CA 1
ATOM 925 C C . ALA A 1 117 ? -1.146 30.5 4.973 1 96.75 117 ALA A C 1
ATOM 927 O O . ALA A 1 117 ? -1.761 31.016 5.91 1 96.75 117 ALA A O 1
ATOM 928 N N . SER A 1 118 ? -1.38 29.25 4.441 1 98.38 118 SER A N 1
ATOM 929 C CA . SER A 1 118 ? -2.486 28.5 5.02 1 98.38 118 SER A CA 1
ATOM 930 C C . SER A 1 118 ? -2.316 27 4.777 1 98.38 118 SER A C 1
ATOM 932 O O . SER A 1 118 ? -1.562 26.594 3.891 1 98.38 118 SER A O 1
ATOM 934 N N . ILE A 1 119 ? -2.914 26.25 5.586 1 98.69 119 ILE A N 1
ATOM 935 C CA . ILE A 1 119 ? -3.059 24.797 5.438 1 98.69 119 ILE A CA 1
ATOM 936 C C . ILE A 1 119 ? -4.539 24.438 5.316 1 98.69 119 ILE A C 1
ATOM 938 O O . ILE A 1 119 ? -5.375 24.984 6.047 1 98.69 119 ILE A O 1
ATOM 942 N N . TYR A 1 120 ? -4.863 23.562 4.434 1 98.44 120 TYR A N 1
ATOM 943 C CA . TYR A 1 120 ? -6.254 23.141 4.328 1 98.44 120 TYR A CA 1
ATOM 944 C C . TYR A 1 120 ? -6.348 21.625 4.207 1 98.44 120 TYR A C 1
ATOM 946 O O . TYR A 1 120 ? -5.348 20.953 3.936 1 98.44 120 TYR A O 1
ATOM 954 N N . LEU A 1 121 ? -7.52 21.094 4.512 1 97.56 121 LEU A N 1
ATOM 955 C CA . LEU A 1 121 ? -7.797 19.672 4.379 1 97.56 121 LEU A CA 1
ATOM 956 C C . LEU A 1 121 ? -9.273 19.438 4.09 1 97.56 121 LEU A C 1
ATOM 958 O O . LEU A 1 121 ? -10.102 20.328 4.273 1 97.56 121 LEU A O 1
ATOM 962 N N . TRP A 1 122 ? -9.547 18.266 3.535 1 93.75 122 TRP A N 1
ATOM 963 C CA . TRP A 1 122 ? -10.906 17.766 3.365 1 93.75 122 TRP A CA 1
ATOM 964 C C . TRP A 1 122 ? -11.148 16.547 4.25 1 93.75 122 TRP A C 1
ATOM 966 O O . TRP A 1 122 ? -10.289 15.672 4.359 1 93.75 122 TRP A O 1
ATOM 976 N N . THR A 1 123 ? -12.172 16.594 4.938 1 92 123 THR A N 1
ATOM 977 C CA . THR A 1 123 ? -12.617 15.461 5.75 1 92 123 THR A CA 1
ATOM 978 C C . THR A 1 123 ? -14.125 15.25 5.594 1 92 123 THR A C 1
ATOM 980 O O . THR A 1 123 ? -14.758 15.875 4.742 1 92 123 THR A O 1
ATOM 983 N N . PHE A 1 124 ? -14.68 14.211 6.164 1 83.5 124 PHE A N 1
ATOM 984 C CA . PHE A 1 124 ? -16.125 14.062 5.996 1 83.5 124 PHE A CA 1
ATOM 985 C C . PHE A 1 124 ? -16.797 13.812 7.336 1 83.5 124 PHE A C 1
ATOM 987 O O . PHE A 1 124 ? -16.125 13.578 8.344 1 83.5 124 PHE A O 1
ATOM 994 N N . GLU A 1 125 ? -18.156 13.906 7.156 1 78.19 125 GLU A N 1
ATOM 995 C CA . GLU A 1 125 ? -18.984 13.805 8.352 1 78.19 125 GLU A CA 1
ATOM 996 C C . GLU A 1 125 ? -18.844 12.438 9.016 1 78.19 125 GLU A C 1
ATOM 998 O O . GLU A 1 125 ? -18.812 11.414 8.328 1 78.19 125 GLU A O 1
ATOM 1003 N N . GLY A 1 126 ? -18.625 12.32 10.367 1 79.31 126 GLY A N 1
ATOM 1004 C CA . GLY A 1 126 ? -18.469 11.07 11.094 1 79.31 126 GLY A CA 1
ATOM 1005 C C . GLY A 1 126 ? -17.094 10.883 11.688 1 79.31 126 GLY A C 1
ATOM 1006 O O . GLY A 1 126 ? -16.859 9.977 12.492 1 79.31 126 GLY A O 1
ATOM 1007 N N . LEU A 1 127 ? -16.188 11.672 11.242 1 84.38 127 LEU A N 1
ATOM 1008 C CA . LEU A 1 127 ? -14.836 11.641 11.781 1 84.38 127 LEU A CA 1
ATOM 1009 C C . LEU A 1 127 ? -14.672 12.648 12.914 1 84.38 127 LEU A C 1
ATOM 10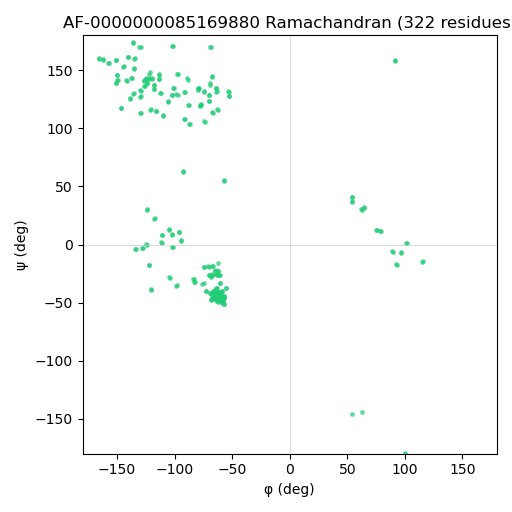11 O O . LEU A 1 127 ? -13.789 13.508 12.859 1 84.38 127 LEU A O 1
ATOM 1015 N N . HIS A 1 128 ? -15.414 12.453 13.961 1 83.5 128 HIS A N 1
ATOM 1016 C CA . HIS A 1 128 ? -15.539 13.445 15.023 1 83.5 128 HIS A CA 1
ATOM 1017 C C . HIS A 1 128 ? -14.211 13.648 15.742 1 83.5 128 HIS A C 1
ATOM 1019 O O . HIS A 1 128 ? -13.844 14.781 16.062 1 83.5 128 HIS A O 1
ATOM 1025 N N . ALA A 1 129 ? -13.508 12.547 15.992 1 84 129 ALA A N 1
ATOM 1026 C CA . ALA A 1 129 ? -12.234 12.664 16.703 1 84 129 ALA A CA 1
ATOM 1027 C C . ALA A 1 129 ? -11.227 13.484 15.891 1 84 129 ALA A C 1
ATOM 1029 O O . ALA A 1 129 ? -10.508 14.32 16.453 1 84 129 ALA A O 1
ATOM 1030 N N . ALA A 1 130 ? -11.164 13.289 14.594 1 87.88 130 ALA A N 1
ATOM 1031 C CA . ALA A 1 130 ? -10.258 14.047 13.734 1 87.88 130 ALA A CA 1
ATOM 1032 C C . ALA A 1 130 ? -10.648 15.516 13.688 1 87.88 130 ALA A C 1
ATOM 1034 O O . ALA A 1 130 ? -9.797 16.406 13.805 1 87.88 130 ALA A O 1
ATOM 1035 N N . ARG A 1 131 ? -11.922 15.828 13.602 1 91.19 131 ARG A N 1
ATOM 1036 C CA . ARG A 1 131 ? -12.406 17.203 13.531 1 91.19 131 ARG A CA 1
ATOM 1037 C C . ARG A 1 131 ? -12.07 17.969 14.805 1 91.19 131 ARG A C 1
ATOM 1039 O O . ARG A 1 131 ? -11.633 19.125 14.75 1 91.19 131 ARG A O 1
ATOM 1046 N N . THR A 1 132 ? -12.305 17.328 15.906 1 93.06 132 THR A N 1
ATOM 1047 C CA . THR A 1 132 ? -11.992 17.938 17.188 1 93.06 132 THR A CA 1
ATOM 1048 C C . THR A 1 132 ? -10.508 18.281 17.281 1 93.06 132 THR A C 1
ATOM 1050 O O . THR A 1 132 ? -10.133 19.344 17.781 1 93.06 132 THR A O 1
ATOM 1053 N N . LEU A 1 133 ? -9.719 17.422 16.797 1 94.81 133 LEU A N 1
ATOM 1054 C CA . LEU A 1 133 ? -8.273 17.625 16.781 1 94.81 133 LEU A CA 1
ATOM 1055 C C . LEU A 1 133 ? -7.914 18.828 15.914 1 94.81 133 LEU A C 1
ATOM 1057 O O . LEU A 1 133 ? -7.117 19.688 16.328 1 94.81 133 LEU A O 1
ATOM 1061 N N . TYR A 1 134 ? -8.484 18.906 14.68 1 96.56 134 TYR A N 1
ATOM 1062 C CA . TYR A 1 134 ? -8.219 20.016 13.781 1 96.56 134 TYR A CA 1
ATOM 1063 C C . TYR A 1 134 ? -8.641 21.344 14.406 1 96.56 134 TYR A C 1
ATOM 1065 O O . TYR A 1 134 ? -7.898 22.328 14.352 1 96.56 134 TYR A O 1
ATOM 1073 N N . GLU A 1 135 ? -9.812 21.312 15 1 96.19 135 GLU A N 1
ATOM 1074 C CA . GLU A 1 135 ? -10.344 22.531 15.617 1 96.19 135 GLU A CA 1
ATOM 1075 C C . GLU A 1 135 ? -9.469 22.984 16.781 1 96.19 135 GLU A C 1
ATOM 1077 O O . GLU A 1 135 ? -9.227 24.188 16.953 1 96.19 135 GLU A O 1
ATOM 1082 N N . ARG A 1 136 ? -8.984 22.109 17.516 1 96.06 136 ARG A N 1
ATOM 1083 C CA . ARG A 1 136 ? -8.102 22.438 18.641 1 96.06 136 ARG A CA 1
ATOM 1084 C C . ARG A 1 136 ? -6.812 23.078 18.156 1 96.06 136 ARG A C 1
ATOM 1086 O O . ARG A 1 136 ? -6.195 23.859 18.875 1 96.06 136 ARG A O 1
ATOM 1093 N N . HIS A 1 137 ? -6.426 22.812 16.969 1 97.06 137 HIS A N 1
ATOM 1094 C CA . HIS A 1 137 ? -5.203 23.375 16.406 1 97.06 137 HIS A CA 1
ATOM 1095 C C . HIS A 1 137 ? -5.496 24.641 15.617 1 97.06 137 HIS A C 1
ATOM 1097 O O . HIS A 1 137 ? -4.613 25.172 14.938 1 97.06 137 HIS A O 1
ATOM 1103 N N . GLY A 1 138 ? -6.762 25.047 15.633 1 97.56 138 GLY A N 1
ATOM 1104 C CA . GLY A 1 138 ? -7.09 26.344 15.078 1 97.56 138 GLY A CA 1
ATOM 1105 C C . GLY A 1 138 ? -7.695 26.266 13.688 1 97.56 138 GLY A C 1
ATOM 1106 O O . GLY A 1 138 ? -7.988 27.281 13.07 1 97.56 138 GLY A O 1
ATOM 1107 N N . PHE A 1 139 ? -7.883 25 13.148 1 98.38 139 PHE A N 1
ATOM 1108 C CA . PHE A 1 139 ? -8.562 24.875 11.867 1 98.38 139 PHE A CA 1
ATOM 1109 C C . PHE A 1 139 ? -10.031 25.266 11.992 1 98.38 139 PHE A C 1
ATOM 1111 O O . PHE A 1 139 ? -10.68 24.969 13 1 98.38 139 PHE A O 1
ATOM 1118 N N . VAL A 1 140 ? -10.57 25.891 10.938 1 97.94 140 VAL A N 1
ATOM 1119 C CA . VAL A 1 140 ? -11.977 26.297 10.906 1 97.94 140 VAL A CA 1
ATOM 1120 C C . VAL A 1 140 ? -12.641 25.734 9.648 1 97.94 140 VAL A C 1
ATOM 1122 O O . VAL A 1 140 ? -12.031 25.703 8.578 1 97.94 140 VAL A O 1
ATOM 1125 N N . ARG A 1 141 ? -13.891 25.297 9.812 1 95.94 141 ARG A N 1
ATOM 1126 C CA . ARG A 1 141 ? -14.633 24.797 8.664 1 95.94 141 ARG A CA 1
ATOM 1127 C C . ARG A 1 141 ? -14.984 25.938 7.711 1 95.94 141 ARG A C 1
ATOM 1129 O O . ARG A 1 141 ? -15.594 26.922 8.117 1 95.94 141 ARG A O 1
ATOM 1136 N N . VAL A 1 142 ? -14.664 25.766 6.453 1 96.88 142 VAL A N 1
ATOM 1137 C CA . VAL A 1 142 ? -14.859 26.891 5.543 1 96.88 142 VAL A CA 1
ATOM 1138 C C . VAL A 1 142 ? -15.797 26.484 4.41 1 96.88 142 VAL A C 1
ATOM 1140 O O . VAL A 1 142 ? -16.312 27.328 3.68 1 96.88 142 VAL A O 1
ATOM 1143 N N . GLU A 1 143 ? -15.969 25.25 4.215 1 94.62 143 GLU A N 1
ATOM 1144 C CA . GLU A 1 143 ? -16.828 24.75 3.148 1 94.62 143 GLU A CA 1
ATOM 1145 C C . GLU A 1 143 ? -17.453 23.406 3.52 1 94.62 143 GLU A C 1
ATOM 1147 O O . GLU A 1 143 ? -16.859 22.641 4.289 1 94.62 143 GLU A O 1
ATOM 1152 N N . GLU A 1 144 ? -18.672 23.188 3.057 1 92.31 144 GLU A N 1
ATOM 1153 C CA . GLU A 1 144 ? -19.328 21.891 3.164 1 92.31 144 GLU A CA 1
ATOM 1154 C C . GLU A 1 144 ? -20.031 21.516 1.861 1 92.31 144 GLU A C 1
ATOM 1156 O O . GLU A 1 144 ? -20.672 22.359 1.23 1 92.31 144 GLU A O 1
ATOM 1161 N N . ARG A 1 145 ? -19.75 20.312 1.415 1 88.25 145 ARG A N 1
ATOM 1162 C CA . ARG A 1 145 ? -20.422 19.844 0.198 1 88.25 145 ARG A CA 1
ATOM 1163 C C . ARG A 1 145 ? -20.719 18.359 0.271 1 88.25 145 ARG A C 1
ATOM 1165 O O . ARG A 1 145 ? -20.109 17.625 1.05 1 88.25 145 ARG A O 1
ATOM 1172 N N . ILE A 1 146 ? -21.812 18.062 -0.531 1 83.38 146 ILE A N 1
ATOM 1173 C CA . ILE A 1 146 ? -22.125 16.641 -0.647 1 83.38 146 ILE A CA 1
ATOM 1174 C C . ILE A 1 146 ? -21.328 16.031 -1.804 1 83.38 146 ILE A C 1
ATOM 1176 O O . ILE A 1 146 ? -21.344 16.562 -2.916 1 83.38 146 ILE A O 1
ATOM 1180 N N . GLY A 1 147 ? -20.516 15.055 -1.474 1 76.94 147 GLY A N 1
ATOM 1181 C CA . GLY A 1 147 ? -19.75 14.375 -2.502 1 76.94 147 GLY A CA 1
ATOM 1182 C C . GLY A 1 147 ? -20.016 12.883 -2.553 1 76.94 147 GLY A C 1
ATOM 1183 O O . GLY A 1 147 ? -20.469 12.289 -1.569 1 76.94 147 GLY A O 1
ATOM 1184 N N . SER A 1 148 ? -19.906 12.352 -3.848 1 72.19 148 SER A N 1
ATOM 1185 C CA . SER A 1 148 ? -20.078 10.914 -4.027 1 72.19 148 SER A CA 1
ATOM 1186 C C . SER A 1 148 ? -18.812 10.266 -4.574 1 72.19 148 SER A C 1
ATOM 1188 O O . SER A 1 148 ? -18.859 9.18 -5.152 1 72.19 148 SER A O 1
ATOM 1190 N N . HIS A 1 149 ? -17.766 10.938 -4.355 1 67.25 149 HIS A N 1
ATOM 1191 C CA . HIS A 1 149 ? -16.531 10.547 -5.02 1 67.25 149 HIS A CA 1
ATOM 1192 C C . HIS A 1 149 ? -16.062 9.18 -4.543 1 67.25 149 HIS A C 1
ATOM 1194 O O . HIS A 1 149 ? -15.344 8.477 -5.262 1 67.25 149 HIS A O 1
ATOM 1200 N N . TRP A 1 150 ? -16.438 8.719 -3.439 1 66.94 150 TRP A N 1
ATOM 1201 C CA . TRP A 1 150 ? -15.914 7.488 -2.859 1 66.94 150 TRP A CA 1
ATOM 1202 C C . TRP A 1 150 ? -16.922 6.352 -3 1 66.94 150 TRP A C 1
ATOM 1204 O O . TRP A 1 150 ? -16.812 5.328 -2.32 1 66.94 150 TRP A O 1
ATOM 1214 N N . GLY A 1 151 ? -17.938 6.602 -3.838 1 62.84 151 GLY A N 1
ATOM 1215 C CA . GLY A 1 151 ? -18.938 5.582 -4.074 1 62.84 151 GLY A CA 1
ATOM 1216 C C . GLY A 1 151 ? -20.141 5.695 -3.143 1 62.84 151 GLY A C 1
ATOM 1217 O O . GLY A 1 151 ? -21.125 4.973 -3.297 1 62.84 151 GLY A O 1
ATOM 1218 N N . VAL A 1 152 ? -19.953 6.41 -2.113 1 67.56 152 VAL A N 1
ATOM 1219 C CA . VAL A 1 152 ? -21.047 6.676 -1.173 1 67.56 152 VAL A CA 1
ATOM 1220 C C . VAL A 1 152 ? -21.25 8.18 -1.042 1 67.56 152 VAL A C 1
ATOM 1222 O O . VAL A 1 152 ? -20.297 8.961 -1.152 1 67.56 152 VAL A O 1
ATOM 1225 N N . LYS A 1 153 ? -22.469 8.477 -0.915 1 74.88 153 LYS A N 1
ATOM 1226 C CA . LYS A 1 153 ? -22.766 9.883 -0.67 1 74.88 153 LYS A CA 1
ATOM 1227 C C . LYS A 1 153 ? -22.266 10.32 0.702 1 74.88 153 LYS A C 1
ATOM 1229 O O . LYS A 1 153 ? -22.641 9.734 1.722 1 74.88 153 LYS A O 1
ATOM 1234 N N . LEU A 1 154 ? -21.234 11.258 0.71 1 81.19 154 LEU A N 1
ATOM 1235 C CA . LEU A 1 154 ? -20.688 11.75 1.969 1 81.19 154 LEU A CA 1
ATOM 1236 C C . LEU A 1 154 ? -20.719 13.273 2.02 1 81.19 154 LEU A C 1
ATOM 1238 O O . LEU A 1 154 ? -20.547 13.938 0.995 1 81.19 154 LEU A O 1
ATOM 1242 N N . LYS A 1 155 ? -21.125 13.773 3.168 1 87.06 155 LYS A N 1
ATOM 1243 C CA . LYS A 1 155 ? -20.969 15.203 3.396 1 87.06 155 LYS A CA 1
ATOM 1244 C C . LYS A 1 155 ? -19.516 15.57 3.65 1 87.06 155 LYS A C 1
ATOM 1246 O O . LYS A 1 155 ? -18.984 15.32 4.734 1 87.06 155 LYS A O 1
ATOM 1251 N N . GLU A 1 156 ? -18.906 16.156 2.672 1 90.56 156 GLU A N 1
ATOM 1252 C CA . GLU A 1 156 ? -17.516 16.562 2.756 1 90.56 156 GLU A CA 1
ATOM 1253 C C . GLU A 1 156 ? -17.375 17.969 3.34 1 90.56 156 GLU A C 1
ATOM 1255 O O . GLU A 1 156 ? -18.188 18.844 3.055 1 90.56 156 GLU A O 1
ATOM 1260 N N . GLN A 1 157 ? -16.344 18.125 4.148 1 93.25 157 GLN A N 1
ATOM 1261 C CA . GLN A 1 157 ? -16.078 19.406 4.801 1 93.25 157 GLN A CA 1
ATOM 1262 C C . GLN A 1 157 ? -14.625 19.844 4.59 1 93.25 157 GLN A C 1
ATOM 1264 O O . GLN A 1 157 ? -13.703 19.031 4.711 1 93.25 157 GLN A O 1
ATOM 1269 N N . ARG A 1 158 ? -14.477 21.047 4.211 1 95.56 158 ARG A N 1
ATOM 1270 C CA . ARG A 1 158 ? -13.141 21.641 4.086 1 95.56 158 ARG A CA 1
ATOM 1271 C C . ARG A 1 158 ? -12.781 22.453 5.324 1 95.56 158 ARG A C 1
ATOM 1273 O O . ARG A 1 158 ? -13.578 23.266 5.793 1 95.56 158 ARG A O 1
ATOM 1280 N N . TYR A 1 159 ? -11.617 22.219 5.922 1 97.62 159 TYR A N 1
ATOM 1281 C CA . TYR A 1 159 ? -11.07 22.984 7.035 1 97.62 159 TYR A CA 1
ATOM 1282 C C . TYR A 1 159 ? -9.812 23.734 6.613 1 97.62 159 TYR A C 1
ATOM 1284 O O . TYR A 1 159 ? -9.047 23.25 5.773 1 97.62 159 TYR A O 1
ATOM 1292 N N . GLU A 1 160 ? -9.633 24.875 7.18 1 98.31 160 GLU A N 1
ATOM 1293 C CA . GLU A 1 160 ? -8.469 25.688 6.852 1 98.31 160 GLU A CA 1
ATOM 1294 C C . GLU A 1 160 ? -7.863 26.312 8.109 1 98.31 160 GLU A C 1
ATOM 1296 O O . GLU A 1 160 ? -8.586 26.672 9.039 1 98.31 160 GLU A O 1
ATOM 1301 N N . LEU A 1 161 ? -6.605 26.406 8.148 1 98.44 161 LEU A N 1
ATOM 1302 C CA . LEU A 1 161 ? -5.828 27.109 9.164 1 98.44 161 LEU A CA 1
ATOM 1303 C C . LEU A 1 161 ? -4.98 28.203 8.539 1 98.44 161 LEU A C 1
ATOM 1305 O O . LEU A 1 161 ? -4.148 27.938 7.672 1 98.44 161 LEU A O 1
ATOM 1309 N N . LEU A 1 162 ? -5.238 29.391 8.891 1 97.5 162 LEU A N 1
ATOM 1310 C CA . LEU A 1 162 ? -4.375 30.484 8.469 1 97.5 162 LEU A CA 1
ATOM 1311 C C . LEU A 1 162 ? -3.127 30.562 9.344 1 97.5 162 LEU A C 1
ATOM 1313 O O . LEU A 1 162 ? -3.209 30.422 10.562 1 97.5 162 LEU A O 1
ATOM 1317 N N . LEU A 1 163 ? -2.033 30.703 8.703 1 95.94 163 LEU A N 1
ATOM 1318 C CA . LEU A 1 163 ? -0.774 30.703 9.438 1 95.94 163 LEU A CA 1
ATOM 1319 C C . LEU A 1 163 ? -0.251 32.125 9.617 1 95.94 163 LEU A C 1
ATOM 1321 O O . LEU A 1 163 ? -0.558 33 8.812 1 95.94 163 LEU A O 1
ATOM 1325 N N . MET B 1 1 ? -1.438 -24.516 16.828 1 47.31 1 MET B N 1
ATOM 1326 C CA . MET B 1 1 ? -1.513 -24.688 15.383 1 47.31 1 MET B CA 1
ATOM 1327 C C . MET B 1 1 ? -1.589 -23.344 14.68 1 47.31 1 MET B C 1
ATOM 1329 O O . MET B 1 1 ? -2.367 -22.469 15.078 1 47.31 1 MET B O 1
ATOM 1333 N N . ASP B 1 2 ? -0.608 -22.906 13.984 1 63.94 2 ASP B N 1
ATOM 1334 C CA . ASP B 1 2 ? -0.493 -21.484 13.664 1 63.94 2 ASP B CA 1
ATOM 1335 C C . ASP B 1 2 ? -1.662 -21.016 12.805 1 63.94 2 ASP B C 1
ATOM 1337 O O . ASP B 1 2 ? -2.232 -21.812 12.047 1 63.94 2 ASP B O 1
ATOM 1341 N N . ASP B 1 3 ? -2.545 -20.109 13.188 1 86.5 3 ASP B N 1
ATOM 1342 C CA . ASP B 1 3 ? -3.764 -19.516 12.656 1 86.5 3 ASP B CA 1
ATOM 1343 C C . ASP B 1 3 ? -3.506 -18.875 11.297 1 86.5 3 ASP B C 1
ATOM 1345 O O . ASP B 1 3 ? -3.65 -17.656 11.141 1 86.5 3 ASP B O 1
ATOM 1349 N N . ILE B 1 4 ? -2.945 -19.766 10.367 1 94.25 4 ILE B N 1
ATOM 1350 C CA . ILE B 1 4 ? -2.732 -19.297 9.008 1 94.25 4 ILE B CA 1
ATOM 1351 C C . ILE B 1 4 ? -3.953 -19.625 8.148 1 94.25 4 ILE B C 1
ATOM 1353 O O . ILE B 1 4 ? -4.453 -20.75 8.172 1 94.25 4 ILE B O 1
ATOM 1357 N N . HIS B 1 5 ? -4.461 -18.688 7.422 1 96.69 5 HIS B N 1
ATOM 1358 C CA . HIS B 1 5 ? -5.602 -18.844 6.531 1 96.69 5 HIS B CA 1
ATOM 1359 C C . HIS B 1 5 ? -5.297 -18.297 5.141 1 96.69 5 HIS B C 1
ATOM 1361 O O . HIS B 1 5 ? -4.801 -17.188 5.004 1 96.69 5 HIS B O 1
ATOM 1367 N N . ILE B 1 6 ? -5.52 -19.125 4.109 1 97 6 ILE B N 1
ATOM 1368 C CA . ILE B 1 6 ? -5.379 -18.672 2.727 1 97 6 ILE B CA 1
ATOM 1369 C C . ILE B 1 6 ? -6.758 -18.406 2.131 1 97 6 ILE B C 1
ATOM 1371 O O . ILE B 1 6 ? -7.672 -19.219 2.256 1 97 6 ILE B O 1
ATOM 1375 N N . ARG B 1 7 ? -6.902 -17.281 1.588 1 96.31 7 ARG B N 1
ATOM 1376 C CA . ARG B 1 7 ? -8.188 -16.938 0.988 1 96.31 7 ARG B CA 1
ATOM 1377 C C . ARG B 1 7 ? -7.996 -16.297 -0.384 1 96.31 7 ARG B C 1
ATOM 1379 O O . ARG B 1 7 ? -6.98 -15.656 -0.638 1 96.31 7 ARG B O 1
ATOM 1386 N N . ARG B 1 8 ? -9 -16.516 -1.205 1 96.88 8 ARG B N 1
ATOM 1387 C CA . ARG B 1 8 ? -9.031 -15.906 -2.527 1 96.88 8 ARG B CA 1
ATOM 1388 C C . ARG B 1 8 ? -9.883 -14.633 -2.52 1 96.88 8 ARG B C 1
ATOM 1390 O O . ARG B 1 8 ? -10.844 -14.531 -1.759 1 96.88 8 ARG B O 1
ATOM 1397 N N . GLY B 1 9 ? -9.477 -13.672 -3.334 1 96.19 9 GLY B N 1
ATOM 1398 C CA . GLY B 1 9 ? -10.242 -12.438 -3.453 1 96.19 9 GLY B CA 1
ATOM 1399 C C . GLY B 1 9 ? -9.664 -11.297 -2.643 1 96.19 9 GLY B C 1
ATOM 1400 O O . GLY B 1 9 ? -8.664 -11.469 -1.939 1 96.19 9 GLY B O 1
ATOM 1401 N N . TYR B 1 10 ? -10.344 -10.164 -2.725 1 95.94 10 TYR B N 1
ATOM 1402 C CA . TYR B 1 10 ? -9.867 -8.945 -2.092 1 95.94 10 TYR B CA 1
ATOM 1403 C C . TYR B 1 10 ? -10.172 -8.945 -0.599 1 95.94 10 TYR B C 1
ATOM 1405 O O . TYR B 1 10 ? -11.266 -9.328 -0.184 1 95.94 10 TYR B O 1
ATOM 1413 N N . LEU B 1 11 ? -9.25 -8.586 0.195 1 95.56 11 LEU B N 1
ATOM 1414 C CA . LEU B 1 11 ? -9.367 -8.25 1.609 1 95.56 11 LEU B CA 1
ATOM 1415 C C . LEU B 1 11 ? -8.969 -6.797 1.859 1 95.56 11 LEU B C 1
ATOM 1417 O O . LEU B 1 11 ? -7.953 -6.328 1.338 1 95.56 11 LEU B O 1
ATOM 1421 N N . PRO B 1 12 ? -9.773 -6.062 2.633 1 95.81 12 PRO B N 1
ATOM 1422 C CA . PRO B 1 12 ? -9.375 -4.688 2.924 1 95.81 12 PRO B CA 1
ATOM 1423 C C . PRO B 1 12 ? -7.957 -4.59 3.486 1 95.81 12 PRO B C 1
ATOM 1425 O O . PRO B 1 12 ? -7.617 -5.305 4.434 1 95.81 12 PRO B O 1
ATOM 1428 N N . GLY B 1 13 ? -7.152 -3.73 2.859 1 97.75 13 GLY B N 1
ATOM 1429 C CA . GLY B 1 13 ? -5.77 -3.549 3.271 1 97.75 13 GLY B CA 1
ATOM 1430 C C . GLY B 1 13 ? -4.789 -4.367 2.449 1 97.75 13 GLY B C 1
ATOM 1431 O O . GLY B 1 13 ? -3.574 -4.191 2.566 1 97.75 13 GLY B O 1
ATOM 1432 N N . ALA B 1 14 ? -5.297 -5.191 1.607 1 98.5 14 ALA B N 1
ATOM 1433 C CA . ALA B 1 14 ? -4.43 -6.137 0.907 1 98.5 14 ALA B CA 1
ATOM 1434 C C . ALA B 1 14 ? -3.482 -5.41 -0.044 1 98.5 14 ALA B C 1
ATOM 1436 O O . ALA B 1 14 ? -2.305 -5.766 -0.148 1 98.5 14 ALA B O 1
ATOM 1437 N N . ILE B 1 15 ? -3.975 -4.379 -0.797 1 98.75 15 ILE B N 1
ATOM 1438 C CA . ILE B 1 15 ? -3.121 -3.625 -1.708 1 98.75 15 ILE B CA 1
ATOM 1439 C C . ILE B 1 15 ? -1.945 -3.029 -0.939 1 98.75 15 ILE B C 1
ATOM 1441 O O . ILE B 1 15 ? -0.786 -3.242 -1.302 1 98.75 15 ILE B O 1
ATOM 1445 N N . GLY B 1 16 ? -2.299 -2.355 0.125 1 98.81 16 GLY B N 1
ATOM 1446 C CA . GLY B 1 16 ? -1.282 -1.712 0.943 1 98.81 16 GLY B CA 1
ATOM 1447 C C . GLY B 1 16 ? -0.323 -2.695 1.586 1 98.81 16 GLY B C 1
ATOM 1448 O O . GLY B 1 16 ? 0.895 -2.516 1.523 1 98.81 16 GLY B O 1
ATOM 1449 N N . ARG B 1 17 ? -0.829 -3.738 2.152 1 98.69 17 ARG B N 1
ATOM 1450 C CA . ARG B 1 17 ? -0 -4.691 2.885 1 98.69 17 ARG B CA 1
ATOM 1451 C C . ARG B 1 17 ? 0.951 -5.426 1.946 1 98.69 17 ARG B C 1
ATOM 1453 O O . ARG B 1 17 ? 2.117 -5.645 2.281 1 98.69 17 ARG B O 1
ATOM 1460 N N . VAL B 1 18 ? 0.481 -5.777 0.828 1 98.69 18 VAL B N 1
ATOM 1461 C CA . VAL B 1 18 ? 1.331 -6.449 -0.151 1 98.69 18 VAL B CA 1
ATOM 1462 C C . VAL B 1 18 ? 2.445 -5.508 -0.601 1 98.69 18 VAL B C 1
ATOM 1464 O O . VAL B 1 18 ? 3.609 -5.902 -0.678 1 98.69 18 VAL B O 1
ATOM 1467 N N . ALA B 1 19 ? 2.084 -4.246 -0.893 1 98.69 19 ALA B N 1
ATOM 1468 C CA . ALA B 1 19 ? 3.094 -3.256 -1.264 1 98.69 19 ALA B CA 1
ATOM 1469 C C . ALA B 1 19 ? 4.109 -3.064 -0.142 1 98.69 19 ALA B C 1
ATOM 1471 O O . ALA B 1 19 ? 5.316 -2.977 -0.396 1 98.69 19 ALA B O 1
ATOM 1472 N N . GLU B 1 20 ? 3.627 -3.02 1.068 1 98.44 20 GLU B N 1
ATOM 1473 C CA . GLU B 1 20 ? 4.492 -2.869 2.234 1 98.44 20 GLU B CA 1
ATOM 1474 C C . GLU B 1 20 ? 5.477 -4.031 2.346 1 98.44 20 GLU B C 1
ATOM 1476 O O . GLU B 1 20 ? 6.672 -3.82 2.561 1 98.44 20 GLU B O 1
ATOM 1481 N N . LEU B 1 21 ? 4.977 -5.23 2.223 1 97.38 21 LEU B N 1
ATOM 1482 C CA . LEU B 1 21 ? 5.812 -6.418 2.33 1 97.38 21 LEU B CA 1
ATOM 1483 C C . LEU B 1 21 ? 6.879 -6.434 1.243 1 97.38 21 LEU B C 1
ATOM 1485 O O . LEU B 1 21 ? 8.039 -6.773 1.508 1 97.38 21 LEU B O 1
ATOM 1489 N N . HIS B 1 22 ? 6.516 -6.082 0.032 1 96.56 22 HIS B N 1
ATOM 1490 C CA . HIS B 1 22 ? 7.484 -6.027 -1.056 1 96.56 22 HIS B CA 1
ATOM 1491 C C . HIS B 1 22 ? 8.562 -4.984 -0.779 1 96.56 22 HIS B C 1
ATOM 1493 O O . HIS B 1 22 ? 9.758 -5.262 -0.936 1 96.56 22 HIS B O 1
ATOM 1499 N N . ALA B 1 23 ? 8.117 -3.832 -0.369 1 96 23 ALA B N 1
ATOM 1500 C CA . ALA B 1 23 ? 9.062 -2.75 -0.102 1 96 23 ALA B CA 1
ATOM 1501 C C . ALA B 1 23 ? 10.055 -3.145 0.987 1 96 23 ALA B C 1
ATOM 1503 O O . ALA B 1 23 ? 11.258 -2.926 0.846 1 96 23 ALA B O 1
ATOM 1504 N N . ALA B 1 24 ? 9.531 -3.693 2.055 1 93.19 24 ALA B N 1
ATOM 1505 C CA . ALA B 1 24 ? 10.391 -4.098 3.168 1 93.19 24 ALA B CA 1
ATOM 1506 C C . ALA B 1 24 ? 11.406 -5.148 2.727 1 93.19 24 ALA B C 1
ATOM 1508 O O . ALA B 1 24 ? 12.602 -5.02 3.002 1 93.19 24 ALA B O 1
ATOM 1509 N N . TYR B 1 25 ? 10.992 -6.141 2.031 1 91.69 25 TYR B N 1
ATOM 1510 C CA . TYR B 1 25 ? 11.844 -7.25 1.615 1 91.69 25 TYR B CA 1
ATOM 1511 C C . TYR B 1 25 ? 12.898 -6.785 0.623 1 91.69 25 TYR B C 1
ATOM 1513 O O . TYR B 1 25 ? 14.086 -7.066 0.794 1 91.69 25 TYR B O 1
ATOM 1521 N N . TYR B 1 26 ? 12.508 -5.996 -0.391 1 89.5 26 TYR B N 1
ATOM 1522 C CA . TYR B 1 26 ? 13.391 -5.676 -1.509 1 89.5 26 TYR B CA 1
ATOM 1523 C C . TYR B 1 26 ? 14.305 -4.508 -1.168 1 89.5 26 TYR B C 1
ATOM 1525 O O . TYR B 1 26 ? 15.414 -4.402 -1.696 1 89.5 26 TYR B O 1
ATOM 1533 N N . THR B 1 27 ? 13.852 -3.611 -0.309 1 87.25 27 THR B N 1
ATOM 1534 C CA . THR B 1 27 ? 14.75 -2.561 0.151 1 87.25 27 THR B CA 1
ATOM 1535 C C . THR B 1 27 ? 15.875 -3.145 1.006 1 87.25 27 THR B C 1
ATOM 1537 O O . THR B 1 27 ? 17.031 -2.744 0.878 1 87.25 27 THR B O 1
ATOM 1540 N N . GLU B 1 28 ? 15.531 -4.027 1.867 1 84.12 28 GLU B N 1
ATOM 1541 C CA . GLU B 1 28 ? 16.516 -4.664 2.734 1 84.12 28 GLU B CA 1
ATOM 1542 C C . GLU B 1 28 ? 17.562 -5.422 1.921 1 84.12 28 GLU B C 1
ATOM 1544 O O . GLU B 1 28 ? 18.734 -5.426 2.268 1 84.12 28 GLU B O 1
ATOM 1549 N N . ASN B 1 29 ? 17.219 -5.965 0.837 1 81.5 29 ASN B N 1
ATOM 1550 C CA . ASN B 1 29 ? 18.094 -6.883 0.118 1 81.5 29 ASN B CA 1
ATOM 1551 C C . ASN B 1 29 ? 18.719 -6.219 -1.105 1 81.5 29 ASN B C 1
ATOM 1553 O O . ASN B 1 29 ? 19.844 -6.543 -1.489 1 81.5 29 ASN B O 1
ATOM 1557 N N . TRP B 1 30 ? 18.016 -5.191 -1.741 1 82.25 30 TRP B N 1
ATOM 1558 C CA . TRP B 1 30 ? 18.5 -4.637 -3.004 1 82.25 30 TRP B CA 1
ATOM 1559 C C . TRP B 1 30 ? 18.469 -3.111 -2.973 1 82.25 30 TRP B C 1
ATOM 1561 O O . TRP B 1 30 ? 18.812 -2.457 -3.959 1 82.25 30 TRP B O 1
ATOM 1571 N N . SER B 1 31 ? 17.984 -2.494 -1.951 1 80.25 31 SER B N 1
ATOM 1572 C CA . SER B 1 31 ? 17.938 -1.051 -1.742 1 80.25 31 SER B CA 1
ATOM 1573 C C . SER B 1 31 ? 17.047 -0.366 -2.777 1 80.25 31 SER B C 1
ATOM 1575 O O . SER B 1 31 ? 17.375 0.718 -3.262 1 80.25 31 SER B O 1
ATOM 1577 N N . PHE B 1 32 ? 15.945 -0.91 -3.361 1 80.62 32 PHE B N 1
ATOM 1578 C CA . PHE B 1 32 ? 15.055 -0.389 -4.391 1 80.62 32 PHE B CA 1
ATOM 1579 C C . PHE B 1 32 ? 14.359 0.881 -3.91 1 80.62 32 PHE B C 1
ATOM 1581 O O . PHE B 1 32 ? 14.07 1.776 -4.707 1 80.62 32 PHE B O 1
ATOM 1588 N N . GLY B 1 33 ? 14.164 1.121 -2.676 1 86.75 33 GLY B N 1
ATOM 1589 C CA . GLY B 1 33 ? 13.664 2.352 -2.084 1 86.75 33 GLY B CA 1
ATOM 1590 C C . GLY B 1 33 ? 12.25 2.691 -2.516 1 86.75 33 GLY B C 1
ATOM 1591 O O . GLY B 1 33 ? 11.453 1.797 -2.791 1 86.75 33 GLY B O 1
ATOM 1592 N N . VAL B 1 34 ? 11.898 4.039 -2.709 1 94 34 VAL B N 1
ATOM 1593 C CA . VAL B 1 34 ? 10.539 4.551 -2.869 1 94 34 VAL B CA 1
ATOM 1594 C C . VAL B 1 34 ? 10.031 4.234 -4.273 1 94 34 VAL B C 1
ATOM 1596 O O . VAL B 1 34 ? 8.844 3.973 -4.465 1 94 34 VAL B O 1
ATOM 1599 N N . TYR B 1 35 ? 10.883 4.242 -5.215 1 91.75 35 TYR B N 1
ATOM 1600 C CA . TYR B 1 35 ? 10.477 3.996 -6.594 1 91.75 35 TYR B CA 1
ATOM 1601 C C . TYR B 1 35 ? 9.844 2.617 -6.742 1 91.75 35 TYR B C 1
ATOM 1603 O O . TYR B 1 35 ? 8.781 2.475 -7.348 1 91.75 35 TYR B O 1
ATOM 1611 N N . PHE B 1 36 ? 10.477 1.656 -6.207 1 93.5 36 PHE B N 1
ATOM 1612 C CA . PHE B 1 36 ? 9.984 0.283 -6.273 1 93.5 36 PHE B CA 1
ATOM 1613 C C . PHE B 1 36 ? 8.648 0.149 -5.562 1 93.5 36 PHE B C 1
ATOM 1615 O O . PHE B 1 36 ? 7.695 -0.405 -6.121 1 93.5 36 PHE B O 1
ATOM 1622 N N . GLU B 1 37 ? 8.492 0.633 -4.387 1 97.06 37 GLU B N 1
ATOM 1623 C CA . GLU B 1 37 ? 7.258 0.541 -3.611 1 97.06 37 GLU B CA 1
ATOM 1624 C C . GLU B 1 37 ? 6.109 1.249 -4.32 1 97.06 37 GLU B C 1
ATOM 1626 O O . GLU B 1 37 ? 4.988 0.732 -4.371 1 97.06 37 GLU B O 1
ATOM 1631 N N . ALA B 1 38 ? 6.43 2.449 -4.859 1 97.69 38 ALA B N 1
ATOM 1632 C CA . ALA B 1 38 ? 5.414 3.213 -5.586 1 97.69 38 ALA B CA 1
ATOM 1633 C C . ALA B 1 38 ? 4.902 2.432 -6.793 1 97.69 38 ALA B C 1
ATOM 1635 O O . ALA B 1 38 ? 3.701 2.436 -7.074 1 97.69 38 ALA B O 1
ATOM 1636 N N . ARG B 1 39 ? 5.793 1.807 -7.453 1 96.25 39 ARG B N 1
ATOM 1637 C CA . ARG B 1 39 ? 5.418 1.026 -8.625 1 96.25 39 ARG B CA 1
ATOM 1638 C C . ARG B 1 39 ? 4.535 -0.156 -8.234 1 96.25 39 ARG B C 1
ATOM 1640 O O . ARG B 1 39 ? 3.508 -0.407 -8.875 1 96.25 39 ARG B O 1
ATOM 1647 N N . ILE B 1 40 ? 4.91 -0.919 -7.191 1 97.56 40 ILE B N 1
ATOM 1648 C CA . ILE B 1 40 ? 4.117 -2.053 -6.727 1 97.56 40 ILE B CA 1
ATOM 1649 C C . ILE B 1 40 ? 2.721 -1.575 -6.328 1 97.56 40 ILE B C 1
ATOM 1651 O O . ILE B 1 40 ? 1.716 -2.15 -6.754 1 97.56 40 ILE B O 1
ATOM 1655 N N . ALA B 1 41 ? 2.643 -0.533 -5.512 1 98.75 41 ALA B N 1
ATOM 1656 C CA . ALA B 1 41 ? 1.367 -0.004 -5.035 1 98.75 41 ALA B CA 1
ATOM 1657 C C . ALA B 1 41 ? 0.467 0.392 -6.203 1 98.75 41 ALA B C 1
ATOM 1659 O O . ALA B 1 41 ? -0.716 0.043 -6.227 1 98.75 41 ALA B O 1
ATOM 1660 N N . THR B 1 42 ? 1.057 1.102 -7.176 1 98.75 42 THR B N 1
ATOM 1661 C CA . THR B 1 42 ? 0.292 1.611 -8.305 1 98.75 42 THR B CA 1
ATOM 1662 C C . THR B 1 42 ? -0.193 0.466 -9.195 1 98.75 42 THR B C 1
ATOM 1664 O O . THR B 1 42 ? -1.364 0.422 -9.57 1 98.75 42 THR B O 1
ATOM 1667 N N . GLU B 1 43 ? 0.679 -0.433 -9.508 1 98.5 43 GLU B N 1
ATOM 1668 C CA . GLU B 1 43 ? 0.33 -1.519 -10.414 1 98.5 43 GLU B CA 1
ATOM 1669 C C . GLU B 1 43 ? -0.663 -2.482 -9.773 1 98.5 43 GLU B C 1
ATOM 1671 O O . GLU B 1 43 ? -1.596 -2.951 -10.43 1 98.5 43 GLU B O 1
ATOM 1676 N N . LEU B 1 44 ? -0.461 -2.812 -8.5 1 98.81 44 LEU B N 1
ATOM 1677 C CA . LEU B 1 44 ? -1.396 -3.691 -7.805 1 98.81 44 LEU B CA 1
ATOM 1678 C C . LEU B 1 44 ? -2.764 -3.029 -7.668 1 98.81 44 LEU B C 1
ATOM 1680 O O . LEU B 1 44 ? -3.795 -3.691 -7.801 1 98.81 44 LEU B O 1
ATOM 1684 N N . ALA B 1 45 ? -2.779 -1.732 -7.379 1 98.75 45 ALA B N 1
ATOM 1685 C CA . ALA B 1 45 ? -4.031 -0.983 -7.324 1 98.75 45 ALA B CA 1
ATOM 1686 C C . ALA B 1 45 ? -4.777 -1.069 -8.656 1 98.75 45 ALA B C 1
ATOM 1688 O O . ALA B 1 45 ? -5.988 -1.298 -8.68 1 98.75 45 ALA B O 1
ATOM 1689 N N . ALA B 1 46 ? -4.07 -0.838 -9.719 1 98.69 46 ALA B N 1
ATOM 1690 C CA . ALA B 1 46 ? -4.676 -0.914 -11.047 1 98.69 46 ALA B CA 1
ATOM 1691 C C . ALA B 1 46 ? -5.23 -2.311 -11.312 1 98.69 46 ALA B C 1
ATOM 1693 O O . ALA B 1 46 ? -6.336 -2.455 -11.836 1 98.69 46 ALA B O 1
ATOM 1694 N N . PHE B 1 47 ? -4.5 -3.316 -10.977 1 98.69 47 PHE B N 1
ATOM 1695 C CA . PHE B 1 47 ? -4.934 -4.699 -11.148 1 98.69 47 PHE B CA 1
ATOM 1696 C C . PHE B 1 47 ? -6.211 -4.969 -10.359 1 98.69 47 PHE B C 1
ATOM 1698 O O . PHE B 1 47 ? -7.176 -5.512 -10.906 1 98.69 47 PHE B O 1
ATOM 1705 N N . MET B 1 48 ? -6.23 -4.555 -9.102 1 98.31 48 MET B N 1
ATOM 1706 C CA . MET B 1 48 ? -7.371 -4.84 -8.234 1 98.31 48 MET B CA 1
ATOM 1707 C C . MET B 1 48 ? -8.602 -4.059 -8.688 1 98.31 48 MET B C 1
ATOM 1709 O O . MET B 1 48 ? -9.734 -4.52 -8.508 1 98.31 48 MET B O 1
ATOM 1713 N N . SER B 1 49 ? -8.359 -2.904 -9.328 1 97.12 49 SER B N 1
ATOM 1714 C CA . SER B 1 49 ? -9.469 -2.096 -9.828 1 97.12 49 SER B CA 1
ATOM 1715 C C . SER B 1 49 ? -10.156 -2.771 -11.008 1 97.12 49 SER B C 1
ATOM 1717 O O . SER B 1 49 ? -11.352 -2.564 -11.234 1 97.12 49 SER B O 1
ATOM 1719 N N . ARG B 1 50 ? -9.461 -3.584 -11.711 1 97.38 50 ARG B N 1
ATOM 1720 C CA . ARG B 1 50 ? -10.039 -4.258 -12.867 1 97.38 50 ARG B CA 1
ATOM 1721 C C . ARG B 1 50 ? -10.203 -5.754 -12.609 1 97.38 50 ARG B C 1
ATOM 1723 O O . ARG B 1 50 ? -10.492 -6.523 -13.523 1 97.38 50 ARG B O 1
ATOM 1730 N N . TYR B 1 51 ? -9.992 -6.199 -11.445 1 97.88 51 TYR B N 1
ATOM 1731 C CA . TYR B 1 51 ? -9.992 -7.609 -11.078 1 97.88 51 TYR B CA 1
ATOM 1732 C C . TYR B 1 51 ? -11.273 -8.297 -11.523 1 97.88 51 TYR B C 1
ATOM 1734 O O . TYR B 1 51 ? -12.375 -7.77 -11.305 1 97.88 51 TYR B O 1
ATOM 1742 N N . ASP B 1 52 ? -11.195 -9.367 -12.141 1 97.44 52 ASP B N 1
ATOM 1743 C CA . ASP B 1 52 ? -12.281 -10.242 -12.562 1 97.44 52 ASP B CA 1
ATOM 1744 C C . ASP B 1 52 ? -12.031 -11.688 -12.125 1 97.44 52 ASP B C 1
ATOM 1746 O O . ASP B 1 52 ? -11.141 -12.352 -12.656 1 97.44 52 ASP B O 1
ATOM 1750 N N . ASP B 1 53 ? -12.805 -12.188 -11.25 1 95.31 53 ASP B N 1
ATOM 1751 C CA . ASP B 1 53 ? -12.609 -13.5 -10.633 1 95.31 53 ASP B CA 1
ATOM 1752 C C . ASP B 1 53 ? -12.656 -14.609 -11.68 1 95.31 53 ASP B C 1
ATOM 1754 O O . ASP B 1 53 ? -12.102 -15.688 -11.469 1 95.31 53 ASP B O 1
ATOM 1758 N N . ALA B 1 54 ? -13.328 -14.391 -12.742 1 95 54 ALA B N 1
ATOM 1759 C CA . ALA B 1 54 ? -13.438 -15.391 -13.797 1 95 54 ALA B CA 1
ATOM 1760 C C . ALA B 1 54 ? -12.141 -15.492 -14.586 1 95 54 ALA B C 1
ATOM 1762 O O . ALA B 1 54 ? -11.883 -16.516 -15.234 1 95 54 ALA B O 1
ATOM 1763 N N . ARG B 1 55 ? -11.312 -14.484 -14.508 1 95.12 55 ARG B N 1
ATOM 1764 C CA . ARG B 1 55 ? -10.109 -14.414 -15.336 1 95.12 55 ARG B CA 1
ATOM 1765 C C . ARG B 1 55 ? -8.852 -14.344 -14.477 1 95.12 55 ARG B C 1
ATOM 1767 O O . ARG B 1 55 ? -7.84 -14.977 -14.797 1 95.12 55 ARG B O 1
ATOM 1774 N N . ASP B 1 56 ? -8.984 -13.602 -13.414 1 98.25 56 ASP B N 1
ATOM 1775 C CA . ASP B 1 56 ? -7.832 -13.281 -12.57 1 98.25 56 ASP B CA 1
ATOM 1776 C C . ASP B 1 56 ? -7.82 -14.148 -11.312 1 98.25 56 ASP B C 1
ATOM 1778 O O . ASP B 1 56 ? -8.742 -14.93 -11.086 1 98.25 56 ASP B O 1
ATOM 1782 N N . GLY B 1 57 ? -6.758 -14.094 -10.562 1 98.38 57 GLY B N 1
ATOM 1783 C CA . GLY B 1 57 ? -6.629 -14.68 -9.242 1 98.38 57 GLY B CA 1
ATOM 1784 C C . GLY B 1 57 ? -5.824 -13.812 -8.281 1 98.38 57 GLY B C 1
ATOM 1785 O O . GLY B 1 57 ? -4.84 -13.188 -8.68 1 98.38 57 GLY B O 1
ATOM 1786 N N . PHE B 1 58 ? -6.238 -13.766 -7.086 1 98.75 58 PHE B N 1
ATOM 1787 C CA . PHE B 1 58 ? -5.551 -13.078 -6 1 98.75 58 PHE B CA 1
ATOM 1788 C C . PHE B 1 58 ? -5.754 -13.812 -4.68 1 98.75 58 PHE B C 1
ATOM 1790 O O . PHE B 1 58 ? -6.887 -14 -4.238 1 98.75 58 PHE B O 1
ATOM 1797 N N . TRP B 1 59 ? -4.695 -14.281 -4.117 1 98.62 59 TRP B N 1
ATOM 1798 C CA . TRP B 1 59 ? -4.742 -15.016 -2.857 1 98.62 59 TRP B CA 1
ATOM 1799 C C . TRP B 1 59 ? -3.926 -14.305 -1.782 1 98.62 59 TRP B C 1
ATOM 1801 O O . TRP B 1 59 ? -2.854 -13.758 -2.064 1 98.62 59 TRP B O 1
ATOM 1811 N N . THR B 1 60 ? -4.406 -14.328 -0.596 1 98.44 60 THR B N 1
ATOM 1812 C CA . THR B 1 60 ? -3.666 -13.828 0.557 1 98.44 60 THR B CA 1
ATOM 1813 C C . THR B 1 60 ? -3.553 -14.898 1.635 1 98.44 60 THR B C 1
ATOM 1815 O O . THR B 1 60 ? -4.449 -15.734 1.788 1 98.44 60 THR B O 1
ATOM 1818 N N . ALA B 1 61 ? -2.488 -14.961 2.281 1 98.44 61 ALA B N 1
ATOM 1819 C CA . ALA B 1 61 ? -2.283 -15.758 3.49 1 98.44 61 ALA B CA 1
ATOM 1820 C C . ALA B 1 61 ? -2.242 -14.867 4.73 1 98.44 61 ALA B C 1
ATOM 1822 O O . ALA B 1 61 ? -1.432 -13.938 4.809 1 98.44 61 ALA B O 1
ATOM 1823 N N . THR B 1 62 ? -3.127 -15.133 5.707 1 97.75 62 THR B N 1
ATOM 1824 C CA . THR B 1 62 ? -3.191 -14.305 6.906 1 97.75 62 THR B CA 1
ATOM 1825 C C . THR B 1 62 ? -2.754 -15.102 8.133 1 97.75 62 THR B C 1
ATOM 1827 O O . THR B 1 62 ? -2.945 -16.312 8.195 1 97.75 62 THR B O 1
ATOM 1830 N N . VAL B 1 63 ? -2.057 -14.484 9.047 1 96.5 63 VAL B N 1
ATOM 1831 C CA . VAL B 1 63 ? -1.724 -14.977 10.375 1 96.5 63 VAL B CA 1
ATOM 1832 C C . VAL B 1 63 ? -2.379 -14.086 11.438 1 96.5 63 VAL B C 1
ATOM 1834 O O . VAL B 1 63 ? -2.072 -12.898 11.531 1 96.5 63 VAL B O 1
ATOM 1837 N N . HIS B 1 64 ? -3.299 -14.625 12.203 1 92.81 64 HIS B N 1
ATOM 1838 C CA . HIS B 1 64 ? -4.047 -13.867 13.203 1 92.81 64 HIS B CA 1
ATOM 1839 C C . HIS B 1 64 ? -4.711 -12.641 12.578 1 92.81 64 HIS B C 1
ATOM 1841 O O . HIS B 1 64 ? -4.613 -11.539 13.109 1 92.81 64 HIS B O 1
ATOM 1847 N N . GLY B 1 65 ? -5.184 -12.859 11.32 1 91.69 65 GLY B N 1
ATOM 1848 C CA . GLY B 1 65 ? -5.988 -11.844 10.664 1 91.69 65 GLY B CA 1
ATOM 1849 C C . GLY B 1 65 ? -5.16 -10.844 9.875 1 91.69 65 GLY B C 1
ATOM 1850 O O . GLY B 1 65 ? -5.707 -10 9.164 1 91.69 65 GLY B O 1
ATOM 1851 N N . ARG B 1 66 ? -3.85 -10.922 9.977 1 94.44 66 ARG B N 1
ATOM 1852 C CA . ARG B 1 66 ? -2.973 -10.008 9.258 1 94.44 66 ARG B CA 1
ATOM 1853 C C . ARG B 1 66 ? -2.4 -10.656 8.008 1 94.44 66 ARG B C 1
ATOM 1855 O O . ARG B 1 66 ? -1.93 -11.797 8.055 1 94.44 66 ARG B O 1
ATOM 1862 N N . ILE B 1 67 ? -2.424 -9.969 6.965 1 97.94 67 ILE B N 1
ATOM 1863 C CA . ILE B 1 67 ? -1.89 -10.5 5.715 1 97.94 67 ILE B CA 1
ATOM 1864 C C . ILE B 1 67 ? -0.369 -10.602 5.805 1 97.94 67 ILE B C 1
ATOM 1866 O O . ILE B 1 67 ? 0.315 -9.602 6.035 1 97.94 67 ILE B O 1
ATOM 1870 N N . GLU B 1 68 ? 0.163 -11.812 5.574 1 98.12 68 GLU B N 1
ATOM 1871 C CA . GLU B 1 68 ? 1.596 -12.07 5.668 1 98.12 68 GLU B CA 1
ATOM 1872 C C . GLU B 1 68 ? 2.133 -12.672 4.367 1 98.12 68 GLU B C 1
ATOM 1874 O O . GLU B 1 68 ? 3.326 -12.953 4.258 1 98.12 68 GLU B O 1
ATOM 1879 N N . GLY B 1 69 ? 1.312 -12.859 3.422 1 98 69 GLY B N 1
ATOM 1880 C CA . GLY B 1 69 ? 1.694 -13.352 2.107 1 98 69 GLY B CA 1
ATOM 1881 C C . GLY B 1 69 ? 0.607 -13.172 1.063 1 98 69 GLY B C 1
ATOM 1882 O O . GLY B 1 69 ? -0.567 -13.016 1.404 1 98 69 GLY B O 1
ATOM 1883 N N .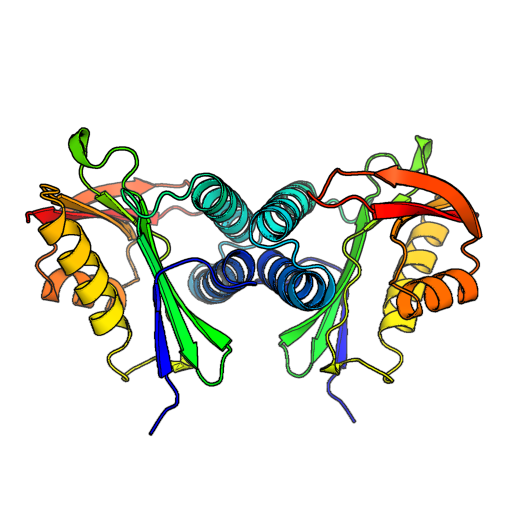 ALA B 1 70 ? 1.032 -13.211 -0.196 1 98.69 70 ALA B N 1
ATOM 1884 C CA . ALA B 1 70 ? 0.066 -13.055 -1.279 1 98.69 70 ALA B CA 1
ATOM 1885 C C . ALA B 1 70 ? 0.64 -13.547 -2.604 1 98.69 70 ALA B C 1
ATOM 1887 O O . ALA B 1 70 ? 1.858 -13.656 -2.758 1 98.69 70 ALA B O 1
ATOM 1888 N N . LEU B 1 71 ? -0.154 -13.844 -3.512 1 98.62 71 LEU B N 1
ATOM 1889 C CA . LEU B 1 71 ? 0.174 -14.25 -4.871 1 98.62 71 LEU B CA 1
ATOM 1890 C C . LEU B 1 71 ? -0.927 -13.844 -5.844 1 98.62 71 LEU B C 1
ATOM 1892 O O . LEU B 1 71 ? -2.113 -13.977 -5.535 1 98.62 71 LEU B O 1
ATOM 1896 N N . THR B 1 72 ? -0.544 -13.367 -7.023 1 98.81 72 THR B N 1
ATOM 1897 C CA . THR B 1 72 ? -1.498 -12.883 -8.016 1 98.81 72 THR B CA 1
ATOM 1898 C C . THR B 1 72 ? -1.317 -13.617 -9.336 1 98.81 72 THR B C 1
ATOM 1900 O O . THR B 1 72 ? -0.19 -13.891 -9.758 1 98.81 72 THR B O 1
ATOM 1903 N N . ILE B 1 73 ? -2.363 -13.953 -9.953 1 98.75 73 ILE B N 1
ATOM 1904 C CA . ILE B 1 73 ? -2.424 -14.359 -11.359 1 98.75 73 ILE B CA 1
ATOM 1905 C C . ILE B 1 73 ? -3.137 -13.281 -12.172 1 98.75 73 ILE B C 1
ATOM 1907 O O . ILE B 1 73 ? -4.328 -13.031 -11.977 1 98.75 73 ILE B O 1
ATOM 1911 N N . ASP B 1 74 ? -2.428 -12.617 -13 1 98.75 74 ASP B N 1
ATOM 1912 C CA . ASP B 1 74 ? -2.996 -11.672 -13.961 1 98.75 74 ASP B CA 1
ATOM 1913 C C . ASP B 1 74 ? -3.404 -12.383 -15.25 1 98.75 74 ASP B C 1
ATOM 1915 O O . ASP B 1 74 ? -2.551 -12.727 -16.078 1 98.75 74 ASP B O 1
ATOM 1919 N N . GLY B 1 75 ? -4.641 -12.602 -15.43 1 98.31 75 GLY B N 1
ATOM 1920 C CA . GLY B 1 75 ? -5.152 -13.383 -16.547 1 98.31 75 GLY B CA 1
ATOM 1921 C C . GLY B 1 75 ? -5.602 -12.531 -17.719 1 98.31 75 GLY B C 1
ATOM 1922 O O . GLY B 1 75 ? -6.262 -13.023 -18.625 1 98.31 75 GLY B O 1
ATOM 1923 N N . GLN B 1 76 ? -5.293 -11.25 -17.719 1 96.94 76 GLN B N 1
ATOM 1924 C CA . GLN B 1 76 ? -5.789 -10.312 -18.719 1 96.94 76 GLN B CA 1
ATOM 1925 C C . GLN B 1 76 ? -5.441 -10.789 -20.141 1 96.94 76 GLN B C 1
ATOM 1927 O O . GLN B 1 76 ? -6.254 -10.656 -21.047 1 96.94 76 GLN B O 1
ATOM 1932 N N . HIS B 1 77 ? -4.281 -11.367 -20.328 1 96.81 77 HIS B N 1
ATOM 1933 C CA . HIS B 1 77 ? -3.824 -11.82 -21.641 1 96.81 77 HIS B CA 1
ATOM 1934 C C . HIS B 1 77 ? -3.465 -13.297 -21.609 1 96.81 77 HIS B C 1
ATOM 1936 O O . HIS B 1 77 ? -2.545 -13.734 -22.312 1 96.81 77 HIS B O 1
ATOM 1942 N N . ALA B 1 78 ? -4.102 -14.008 -20.812 1 96.44 78 ALA B N 1
ATOM 1943 C CA . ALA B 1 78 ? -3.73 -15.391 -20.531 1 96.44 78 ALA B CA 1
ATOM 1944 C C . ALA B 1 78 ? -3.889 -16.25 -21.781 1 96.44 78 ALA B C 1
ATOM 1946 O O . ALA B 1 78 ? -3.082 -17.156 -22.031 1 96.44 78 ALA B O 1
ATOM 1947 N N . GLN B 1 79 ? -4.93 -16.047 -22.547 1 93.69 79 GLN B N 1
ATOM 1948 C CA . GLN B 1 79 ? -5.203 -16.891 -23.703 1 93.69 79 GLN B CA 1
ATOM 1949 C C . GLN B 1 79 ? -4.141 -16.703 -24.797 1 93.69 79 GLN B C 1
ATOM 1951 O O . GLN B 1 79 ? -3.859 -17.625 -25.562 1 93.69 79 GLN B O 1
ATOM 1956 N N . GLU B 1 80 ? -3.52 -15.531 -24.797 1 94.5 80 GLU B N 1
ATOM 1957 C CA . GLU B 1 80 ? -2.543 -15.234 -25.844 1 94.5 80 GLU B CA 1
ATOM 1958 C C . GLU B 1 80 ? -1.119 -15.477 -25.344 1 94.5 80 GLU B C 1
ATOM 1960 O O . GLU B 1 80 ? -0.28 -15.992 -26.094 1 94.5 80 GLU B O 1
ATOM 1965 N N . GLN B 1 81 ? -0.865 -15.188 -24.078 1 96 81 GLN B N 1
ATOM 1966 C CA . GLN B 1 81 ? 0.522 -15.125 -23.641 1 96 81 GLN B CA 1
ATOM 1967 C C . GLN B 1 81 ? 0.745 -16.016 -22.406 1 96 81 GLN B C 1
ATOM 1969 O O . GLN B 1 81 ? 1.879 -16.172 -21.953 1 96 81 GLN B O 1
ATOM 1974 N N . GLY B 1 82 ? -0.297 -16.609 -21.938 1 97.5 82 GLY B N 1
ATOM 1975 C CA . GLY B 1 82 ? -0.216 -17.281 -20.656 1 97.5 82 GLY B CA 1
ATOM 1976 C C . GLY B 1 82 ? -0.595 -16.391 -19.484 1 97.5 82 GLY B C 1
ATOM 1977 O O . GLY B 1 82 ? -0.652 -15.164 -19.625 1 97.5 82 GLY B O 1
ATOM 1978 N N . ALA B 1 83 ? -0.968 -16.984 -18.391 1 98.62 83 ALA B N 1
ATOM 1979 C CA . ALA B 1 83 ? -1.287 -16.234 -17.172 1 98.62 83 ALA B CA 1
ATOM 1980 C C . ALA B 1 83 ? -0.02 -15.719 -16.5 1 98.62 83 ALA B C 1
ATOM 1982 O O . ALA B 1 83 ? 0.959 -16.453 -16.359 1 98.62 83 ALA B O 1
ATOM 1983 N N . TRP B 1 84 ? 0.012 -14.477 -16.141 1 98.75 84 TRP B N 1
ATOM 1984 C CA . TRP B 1 84 ? 1.174 -13.836 -15.539 1 98.75 84 TRP B CA 1
ATOM 1985 C C . TRP B 1 84 ? 1.111 -13.922 -14.016 1 98.75 84 TRP B C 1
ATOM 1987 O O . TRP B 1 84 ? 0.251 -13.305 -13.383 1 98.75 84 TRP B O 1
ATOM 1997 N N . LEU B 1 85 ? 1.97 -14.758 -13.422 1 98.5 85 LEU B N 1
ATOM 1998 C CA . LEU B 1 85 ? 2.129 -14.828 -11.977 1 98.5 85 LEU B CA 1
ATOM 1999 C C . LEU B 1 85 ? 2.955 -13.656 -11.461 1 98.5 85 LEU B C 1
ATOM 2001 O O . LEU B 1 85 ? 4.094 -13.453 -11.898 1 98.5 85 LEU B O 1
ATOM 2005 N N . ARG B 1 86 ? 2.365 -12.859 -10.578 1 97.62 86 ARG B N 1
ATOM 2006 C CA . ARG B 1 86 ? 2.982 -11.625 -10.102 1 97.62 86 ARG B CA 1
ATOM 2007 C C . ARG B 1 86 ? 2.738 -11.438 -8.609 1 97.62 86 ARG B C 1
ATOM 2009 O O . ARG B 1 86 ? 1.838 -12.055 -8.039 1 97.62 86 ARG B O 1
ATOM 2016 N N . TRP B 1 87 ? 3.582 -10.555 -8.016 1 97.69 87 TRP B N 1
ATOM 2017 C CA . TRP B 1 87 ? 3.445 -10.047 -6.656 1 97.69 87 TRP B CA 1
ATOM 2018 C C . TRP B 1 87 ? 3.338 -11.195 -5.656 1 97.69 87 TRP B C 1
ATOM 2020 O O . TRP B 1 87 ? 2.43 -11.211 -4.82 1 97.69 87 TRP B O 1
ATOM 2030 N N . PHE B 1 88 ? 4.113 -12.211 -5.852 1 97.31 88 PHE B N 1
ATOM 2031 C CA . PHE B 1 88 ? 4.273 -13.297 -4.891 1 97.31 88 PHE B CA 1
ATOM 2032 C C . PHE B 1 88 ? 5.191 -12.883 -3.75 1 97.31 88 PHE B C 1
ATOM 2034 O O . PHE B 1 88 ? 6.355 -12.539 -3.977 1 97.31 88 PHE B O 1
ATOM 2041 N N . ILE B 1 89 ? 4.703 -12.883 -2.537 1 96.88 89 ILE B N 1
ATOM 2042 C CA . ILE B 1 89 ? 5.469 -12.43 -1.381 1 96.88 89 ILE B CA 1
ATOM 2043 C C . ILE B 1 89 ? 5.027 -13.203 -0.137 1 96.88 89 ILE B C 1
ATOM 2045 O O . ILE B 1 89 ? 3.857 -13.562 -0.005 1 96.88 89 ILE B O 1
ATOM 2049 N N . ALA B 1 90 ? 5.898 -13.547 0.72 1 95.75 90 ALA B N 1
ATOM 2050 C CA . ALA B 1 90 ? 5.648 -14.156 2.023 1 95.75 90 ALA B CA 1
ATOM 2051 C C . ALA B 1 90 ? 6.559 -13.562 3.092 1 95.75 90 ALA B C 1
ATOM 2053 O O . ALA B 1 90 ? 7.773 -13.461 2.896 1 95.75 90 ALA B O 1
ATOM 2054 N N . SER B 1 91 ? 5.945 -13.078 4.148 1 95.5 91 SER B N 1
ATOM 2055 C CA . SER B 1 91 ? 6.754 -12.547 5.242 1 95.5 91 SER B CA 1
ATOM 2056 C C . SER B 1 91 ? 7.523 -13.664 5.949 1 95.5 91 SER B C 1
ATOM 2058 O O . SER B 1 91 ? 7.258 -14.844 5.727 1 95.5 91 SER B O 1
ATOM 2060 N N . GLU B 1 92 ? 8.43 -13.273 6.816 1 92.81 92 GLU B N 1
ATOM 2061 C CA . GLU B 1 92 ? 9.234 -14.227 7.578 1 92.81 92 GLU B CA 1
ATOM 2062 C C . GLU B 1 92 ? 8.367 -15.086 8.484 1 92.81 92 GLU B C 1
ATOM 2064 O O . GLU B 1 92 ? 8.727 -16.219 8.82 1 92.81 92 GLU B O 1
ATOM 2069 N N . LYS B 1 93 ? 7.199 -14.602 8.828 1 93 93 LYS B N 1
ATOM 2070 C CA . LYS B 1 93 ? 6.293 -15.32 9.719 1 93 93 LYS B CA 1
ATOM 2071 C C . LYS B 1 93 ? 5.773 -16.594 9.055 1 93 93 LYS B C 1
ATOM 2073 O O . LYS B 1 93 ? 5.273 -17.484 9.734 1 93 93 LYS B O 1
ATOM 2078 N N . LEU B 1 94 ? 5.891 -16.625 7.773 1 94.44 94 LEU B N 1
ATOM 2079 C CA . LEU B 1 94 ? 5.344 -17.766 7.043 1 94.44 94 LEU B CA 1
ATOM 2080 C C . LEU B 1 94 ? 6.449 -18.75 6.648 1 94.44 94 LEU B C 1
ATOM 2082 O O . LEU B 1 94 ? 6.176 -19.797 6.062 1 94.44 94 LEU B O 1
ATOM 2086 N N . ARG B 1 95 ? 7.707 -18.422 6.969 1 88.94 95 ARG B N 1
ATOM 2087 C CA . ARG B 1 95 ? 8.836 -19.234 6.531 1 88.94 95 ARG B CA 1
ATOM 2088 C C . ARG B 1 95 ? 8.781 -20.625 7.152 1 88.94 95 ARG B C 1
ATOM 2090 O O . ARG B 1 95 ? 8.516 -20.766 8.344 1 88.94 95 ARG B O 1
ATOM 2097 N N . GLY B 1 96 ? 9.008 -21.609 6.332 1 88.5 96 GLY B N 1
ATOM 2098 C CA . GLY B 1 96 ? 9.094 -22.969 6.805 1 88.5 96 GLY B CA 1
ATOM 2099 C C . GLY B 1 96 ? 7.742 -23.578 7.133 1 88.5 96 GLY B C 1
ATOM 2100 O O . GLY B 1 96 ? 7.66 -24.641 7.738 1 88.5 96 GLY B O 1
ATOM 2101 N N . ARG B 1 97 ? 6.668 -22.922 6.723 1 92.12 97 ARG B N 1
ATOM 2102 C CA . ARG B 1 97 ? 5.336 -23.391 7.098 1 92.12 97 ARG B CA 1
ATOM 2103 C C . ARG B 1 97 ? 4.586 -23.938 5.883 1 92.12 97 ARG B C 1
ATOM 2105 O O . ARG B 1 97 ? 3.402 -24.266 5.977 1 92.12 97 ARG B O 1
ATOM 2112 N N . GLY B 1 98 ? 5.23 -23.938 4.75 1 93.5 98 GLY B N 1
ATOM 2113 C CA . GLY B 1 98 ? 4.645 -24.516 3.553 1 93.5 98 GLY B CA 1
ATOM 2114 C C . GLY B 1 98 ? 3.631 -23.609 2.883 1 93.5 98 GLY B C 1
ATOM 2115 O O . GLY B 1 98 ? 2.904 -24.031 1.983 1 93.5 98 GLY B O 1
ATOM 2116 N N . VAL B 1 99 ? 3.537 -22.391 3.258 1 95.69 99 VAL B N 1
ATOM 2117 C CA . VAL B 1 99 ? 2.512 -21.469 2.77 1 95.69 99 VAL B CA 1
ATOM 2118 C C . VAL B 1 99 ? 2.809 -21.078 1.323 1 95.69 99 VAL B C 1
ATOM 2120 O O . VAL B 1 99 ? 1.895 -20.969 0.504 1 95.69 99 VAL B O 1
ATOM 2123 N N . GLY B 1 100 ? 4.078 -20.859 0.996 1 96.06 100 GLY B N 1
ATOM 2124 C CA . GLY B 1 100 ? 4.441 -20.578 -0.384 1 96.06 100 GLY B CA 1
ATOM 2125 C C . GLY B 1 100 ? 4.008 -21.672 -1.348 1 96.06 100 GLY B C 1
ATOM 2126 O O . GLY B 1 100 ? 3.459 -21.391 -2.414 1 96.06 100 GLY B O 1
ATOM 2127 N N . ASP B 1 101 ? 4.246 -22.859 -0.925 1 96.44 101 ASP B N 1
ATOM 2128 C CA . ASP B 1 101 ? 3.83 -24.016 -1.709 1 96.44 101 ASP B CA 1
ATOM 2129 C C . ASP B 1 101 ? 2.314 -24.047 -1.892 1 96.44 101 ASP B C 1
ATOM 2131 O O . ASP B 1 101 ? 1.819 -24.297 -2.992 1 96.44 101 ASP B O 1
ATOM 2135 N N . ALA B 1 102 ? 1.649 -23.797 -0.836 1 97.19 102 ALA B N 1
ATOM 2136 C CA . ALA B 1 102 ? 0.189 -23.828 -0.862 1 97.19 102 ALA B CA 1
ATOM 2137 C C . ALA B 1 102 ? -0.362 -22.75 -1.783 1 97.19 102 ALA B C 1
ATOM 2139 O O . ALA B 1 102 ? -1.277 -23 -2.57 1 97.19 102 ALA B O 1
ATOM 2140 N N . LEU B 1 103 ? 0.151 -21.516 -1.713 1 97.75 103 LEU B N 1
ATOM 2141 C CA . LEU B 1 103 ? -0.274 -20.406 -2.561 1 97.75 103 LEU B CA 1
ATOM 2142 C C . LEU B 1 103 ? -0.039 -20.734 -4.031 1 97.75 103 LEU B C 1
ATOM 2144 O O . LEU B 1 103 ? -0.939 -20.562 -4.859 1 97.75 103 LEU B O 1
ATOM 2148 N N . LEU B 1 104 ? 1.146 -21.234 -4.328 1 97.69 104 LEU B N 1
ATOM 2149 C CA . LEU B 1 104 ? 1.502 -21.547 -5.707 1 97.69 104 LEU B CA 1
ATOM 2150 C C . LEU B 1 104 ? 0.646 -22.688 -6.246 1 97.69 104 LEU B C 1
ATOM 2152 O O . LEU B 1 104 ? 0.173 -22.641 -7.383 1 97.69 104 LEU B O 1
ATOM 2156 N N . SER B 1 105 ? 0.437 -23.672 -5.434 1 97.62 105 SER B N 1
ATOM 2157 C CA . SER B 1 105 ? -0.394 -24.812 -5.824 1 97.62 105 SER B CA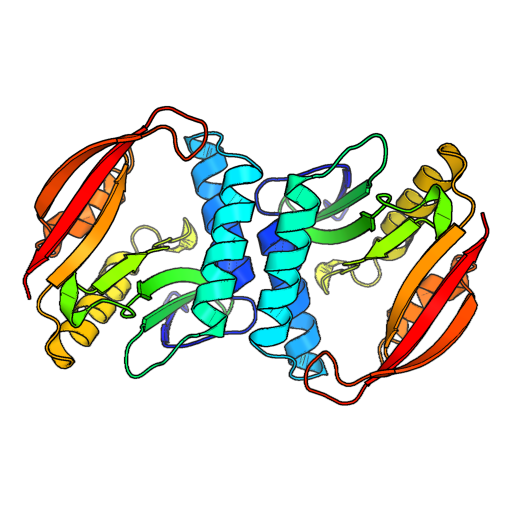 1
ATOM 2158 C C . SER B 1 105 ? -1.816 -24.375 -6.148 1 97.62 105 SER B C 1
ATOM 2160 O O . SER B 1 105 ? -2.406 -24.828 -7.129 1 97.62 105 SER B O 1
ATOM 2162 N N . GLU B 1 106 ? -2.35 -23.5 -5.34 1 97 106 GLU B N 1
ATOM 2163 C CA . GLU B 1 106 ? -3.689 -22.969 -5.59 1 97 106 GLU B CA 1
ATOM 2164 C C . GLU B 1 106 ? -3.748 -22.219 -6.914 1 97 106 GLU B C 1
ATOM 2166 O O . GLU B 1 106 ? -4.707 -22.359 -7.676 1 97 106 GLU B O 1
ATOM 2171 N N . ALA B 1 107 ? -2.785 -21.391 -7.137 1 97.31 107 ALA B N 1
ATOM 2172 C CA . ALA B 1 107 ? -2.73 -20.594 -8.359 1 97.31 107 ALA B CA 1
ATOM 2173 C C . ALA B 1 107 ? -2.656 -21.484 -9.594 1 97.31 107 ALA B C 1
ATOM 2175 O O . ALA B 1 107 ? -3.391 -21.281 -10.562 1 97.31 107 ALA B O 1
ATOM 2176 N N . VAL B 1 108 ? -1.792 -22.5 -9.531 1 97.5 108 VAL B N 1
ATOM 2177 C CA . VAL B 1 108 ? -1.604 -23.422 -10.648 1 97.5 108 VAL B CA 1
ATOM 2178 C C . VAL B 1 108 ? -2.891 -24.203 -10.891 1 97.5 108 VAL B C 1
ATOM 2180 O O . VAL B 1 108 ? -3.33 -24.344 -12.039 1 97.5 108 VAL B O 1
ATOM 2183 N N . ARG B 1 109 ? -3.482 -24.656 -9.852 1 97 109 ARG B N 1
ATOM 2184 C CA . ARG B 1 109 ? -4.734 -25.406 -9.953 1 97 109 ARG B CA 1
ATOM 2185 C C . ARG B 1 109 ? -5.82 -24.562 -10.602 1 97 109 ARG B C 1
ATOM 2187 O O . ARG B 1 109 ? -6.527 -25.031 -11.5 1 97 109 ARG B O 1
ATOM 2194 N N . CYS B 1 110 ? -5.98 -23.359 -10.188 1 96.88 110 CYS B N 1
ATOM 2195 C CA . CYS B 1 110 ? -6.992 -22.453 -10.719 1 96.88 110 CYS B CA 1
ATOM 2196 C C . CYS B 1 110 ? -6.793 -22.234 -12.211 1 96.88 110 CYS B C 1
ATOM 2198 O O . CYS B 1 110 ? -7.754 -22.234 -12.984 1 96.88 110 CYS B O 1
ATOM 2200 N N . CYS B 1 111 ? -5.574 -22.016 -12.617 1 97.31 111 CYS B N 1
ATOM 2201 C CA . CYS B 1 111 ? -5.266 -21.797 -14.031 1 97.31 111 CYS B CA 1
ATOM 2202 C C . CYS B 1 111 ? -5.562 -23.047 -14.852 1 97.31 111 CYS B C 1
ATOM 2204 O O . CYS B 1 111 ? -6.117 -22.969 -15.945 1 97.31 111 CYS B O 1
ATOM 2206 N N . ALA B 1 112 ? -5.223 -24.188 -14.297 1 96.38 112 ALA B N 1
ATOM 2207 C CA . ALA B 1 112 ? -5.465 -25.453 -14.992 1 96.38 112 ALA B CA 1
ATOM 2208 C C . ALA B 1 112 ? -6.957 -25.688 -15.195 1 96.38 112 ALA B C 1
ATOM 2210 O O . ALA B 1 112 ? -7.375 -26.156 -16.266 1 96.38 112 ALA B O 1
ATOM 2211 N N . GLU B 1 113 ? -7.707 -25.328 -14.273 1 96 113 GLU B N 1
ATOM 2212 C CA . GLU B 1 113 ? -9.148 -25.531 -14.32 1 96 113 GLU B CA 1
ATOM 2213 C C . GLU B 1 113 ? -9.797 -24.609 -15.352 1 96 113 GLU B C 1
ATOM 2215 O O . GLU B 1 113 ? -10.914 -24.859 -15.812 1 96 113 GLU B O 1
ATOM 2220 N N . ARG B 1 114 ? -9.148 -23.578 -15.75 1 94.62 114 ARG B N 1
ATOM 2221 C CA . ARG B 1 114 ? -9.688 -22.594 -16.688 1 94.62 114 ARG B CA 1
ATOM 2222 C C . ARG B 1 114 ? -9.125 -22.797 -18.078 1 94.62 114 ARG B C 1
ATOM 2224 O O . ARG B 1 114 ? -9.289 -21.953 -18.969 1 94.62 114 ARG B O 1
ATOM 2231 N N . ASP B 1 115 ? -8.43 -23.828 -18.312 1 92.19 115 ASP B N 1
ATOM 2232 C CA . ASP B 1 115 ? -7.852 -24.219 -19.594 1 92.19 115 ASP B CA 1
ATOM 2233 C C . ASP B 1 115 ? -6.836 -23.188 -20.078 1 92.19 115 ASP B C 1
ATOM 2235 O O . ASP B 1 115 ? -6.832 -22.812 -21.266 1 92.19 115 ASP B O 1
ATOM 2239 N N . ILE B 1 116 ? -6.199 -22.531 -19.219 1 95.69 116 ILE B N 1
ATOM 2240 C CA . ILE B 1 116 ? -5.043 -21.703 -19.531 1 95.69 116 ILE B CA 1
ATOM 2241 C C . ILE B 1 116 ? -3.865 -22.578 -19.922 1 95.69 116 ILE B C 1
ATOM 2243 O O . ILE B 1 116 ? -3.605 -23.609 -19.297 1 95.69 116 ILE B O 1
ATOM 2247 N N . ALA B 1 117 ? -3.135 -22.203 -20.938 1 96.81 117 ALA B N 1
ATOM 2248 C CA . ALA B 1 117 ? -2.125 -23.078 -21.531 1 96.81 117 ALA B CA 1
ATOM 2249 C C . ALA B 1 117 ? -0.825 -23.031 -20.734 1 96.81 117 ALA B C 1
ATOM 2251 O O . ALA B 1 117 ? -0.08 -24.016 -20.688 1 96.81 117 ALA B O 1
ATOM 2252 N N . SER B 1 118 ? -0.577 -21.797 -20.156 1 98.38 118 SER B N 1
ATOM 2253 C CA . SER B 1 118 ? 0.7 -21.641 -19.453 1 98.38 118 SER B CA 1
ATOM 2254 C C . SER B 1 118 ? 0.639 -20.531 -18.422 1 98.38 118 SER B C 1
ATOM 2256 O O . SER B 1 118 ? -0.245 -19.672 -18.469 1 98.38 118 SER B O 1
ATOM 2258 N N . ILE B 1 119 ? 1.475 -20.625 -17.484 1 98.69 119 ILE B N 1
ATOM 2259 C CA . ILE B 1 119 ? 1.732 -19.578 -16.5 1 98.69 119 ILE B CA 1
ATOM 2260 C C . ILE B 1 119 ? 3.18 -19.109 -16.609 1 98.69 119 ILE B C 1
ATOM 2262 O O . ILE B 1 119 ? 4.094 -19.922 -16.766 1 98.69 119 ILE B O 1
ATOM 2266 N N . TYR B 1 120 ? 3.4 -17.828 -16.547 1 98.44 120 TYR B N 1
ATOM 2267 C CA . TYR B 1 120 ? 4.773 -17.344 -16.578 1 98.44 120 TYR B CA 1
ATOM 2268 C C . TYR B 1 120 ? 4.996 -16.281 -15.508 1 98.44 120 TYR B C 1
ATOM 2270 O O . TYR B 1 120 ? 4.039 -15.75 -14.93 1 98.44 120 TYR B O 1
ATOM 2278 N N . LEU B 1 121 ? 6.262 -16.062 -15.172 1 97.5 121 LEU B N 1
ATOM 2279 C CA . LEU B 1 121 ? 6.652 -15.023 -14.219 1 97.5 121 LEU B CA 1
ATOM 2280 C C . LEU B 1 121 ? 8.047 -14.5 -14.531 1 97.5 121 LEU B C 1
ATOM 2282 O O . LEU B 1 121 ? 8.797 -15.117 -15.289 1 97.5 121 LEU B O 1
ATOM 2286 N N . TRP B 1 122 ? 8.305 -13.305 -14.039 1 93.69 122 TRP B N 1
ATOM 2287 C CA . TRP B 1 122 ? 9.641 -12.711 -14.055 1 93.69 122 TRP B CA 1
ATOM 2288 C C . TRP B 1 122 ? 10.195 -12.594 -12.641 1 93.69 122 TRP B C 1
ATOM 2290 O O . TRP B 1 122 ? 9.477 -12.211 -11.711 1 93.69 122 TRP B O 1
ATOM 2300 N N . THR B 1 123 ? 11.336 -13.031 -12.477 1 91.56 123 THR B N 1
ATOM 2301 C CA . THR B 1 123 ? 12.062 -12.898 -11.227 1 91.56 123 THR B CA 1
ATOM 2302 C C . THR B 1 123 ? 13.508 -12.484 -11.477 1 91.56 123 THR B C 1
ATOM 2304 O O . THR B 1 123 ? 13.875 -12.148 -12.609 1 91.56 123 THR B O 1
ATOM 2307 N N . PHE B 1 124 ? 14.273 -12.195 -10.445 1 83.06 124 PHE B N 1
ATOM 2308 C CA . PHE B 1 124 ? 15.648 -11.812 -10.734 1 83.06 124 PHE B CA 1
ATOM 2309 C C . PHE B 1 124 ? 16.625 -12.633 -9.898 1 83.06 124 PHE B C 1
ATOM 2311 O O . PHE B 1 124 ? 16.219 -13.336 -8.969 1 83.06 124 PHE B O 1
ATOM 2318 N N . GLU B 1 125 ? 17.891 -12.406 -10.367 1 77.38 125 GLU B N 1
ATOM 2319 C CA . GLU B 1 125 ? 18.969 -13.18 -9.758 1 77.38 125 GLU B CA 1
ATOM 2320 C C . GLU B 1 125 ? 19.125 -12.844 -8.273 1 77.38 125 GLU B C 1
ATOM 2322 O O . GLU B 1 125 ? 19.062 -11.672 -7.891 1 77.38 125 GLU B O 1
ATOM 2327 N N . GLY B 1 126 ? 19.203 -13.828 -7.328 1 78.69 126 GLY B N 1
ATOM 2328 C CA . GLY B 1 126 ? 19.359 -13.625 -5.895 1 78.69 126 GLY B CA 1
ATOM 2329 C C . GLY B 1 126 ? 18.156 -14.109 -5.094 1 78.69 126 GLY B C 1
ATOM 2330 O O . GLY B 1 126 ? 18.234 -14.203 -3.865 1 78.69 126 GLY B O 1
ATOM 2331 N N . LEU B 1 127 ? 17.109 -14.352 -5.781 1 83.19 127 LEU B N 1
ATOM 2332 C CA . LEU B 1 127 ? 15.914 -14.883 -5.133 1 83.19 127 LEU B CA 1
ATOM 2333 C C . LEU B 1 127 ? 15.906 -16.406 -5.195 1 83.19 127 LEU B C 1
ATOM 2335 O O . LEU B 1 127 ? 14.945 -17 -5.688 1 83.19 127 LEU B O 1
ATOM 2339 N N . HIS B 1 128 ? 16.859 -17.016 -4.566 1 82.5 128 HIS B N 1
ATOM 2340 C CA . HIS B 1 128 ? 17.125 -18.438 -4.711 1 82.5 128 HIS B CA 1
ATOM 2341 C C . HIS B 1 128 ? 15.969 -19.266 -4.141 1 82.5 128 HIS B C 1
ATOM 2343 O O . HIS B 1 128 ? 15.562 -20.266 -4.738 1 82.5 128 HIS B O 1
ATOM 2349 N N . ALA B 1 129 ? 15.453 -18.828 -3.008 1 82.94 129 ALA B N 1
ATOM 2350 C CA . ALA B 1 129 ? 14.359 -19.578 -2.391 1 82.94 129 ALA B CA 1
ATOM 2351 C C . ALA B 1 129 ? 13.125 -19.594 -3.289 1 82.94 129 ALA B C 1
ATOM 2353 O O . ALA B 1 129 ? 12.461 -20.625 -3.43 1 82.94 129 ALA B O 1
ATOM 2354 N N . ALA B 1 130 ? 12.797 -18.484 -3.902 1 87.38 130 ALA B N 1
ATOM 2355 C CA . ALA B 1 130 ? 11.648 -18.406 -4.805 1 87.38 130 ALA B CA 1
ATOM 2356 C C . ALA B 1 130 ? 11.867 -19.25 -6.051 1 87.38 130 ALA B C 1
ATOM 2358 O O . ALA B 1 130 ? 10.969 -20 -6.469 1 87.38 130 ALA B O 1
ATOM 2359 N N . ARG B 1 131 ? 13.047 -19.25 -6.609 1 90.69 131 ARG B N 1
ATOM 2360 C CA . ARG B 1 131 ? 13.359 -20.016 -7.812 1 90.69 131 ARG B CA 1
ATOM 2361 C C . ARG B 1 131 ? 13.227 -21.516 -7.555 1 90.69 131 ARG B C 1
ATOM 2363 O O . ARG B 1 131 ? 12.664 -22.25 -8.375 1 90.69 131 ARG B O 1
ATOM 2370 N N . THR B 1 132 ? 13.773 -21.922 -6.445 1 92.69 132 THR B N 1
ATOM 2371 C CA . THR B 1 132 ? 13.68 -23.328 -6.078 1 92.69 132 THR B CA 1
ATOM 2372 C C . THR B 1 132 ? 12.219 -23.766 -5.961 1 92.69 132 THR B C 1
ATOM 2374 O O . THR B 1 132 ? 11.859 -24.859 -6.387 1 92.69 132 THR B O 1
ATOM 2377 N N . LEU B 1 133 ? 11.445 -22.938 -5.426 1 94.56 133 LEU B N 1
ATOM 2378 C CA . LEU B 1 133 ? 10.016 -23.203 -5.285 1 94.56 133 LEU B CA 1
ATOM 2379 C C . LEU B 1 133 ? 9.352 -23.344 -6.652 1 94.56 133 LEU B C 1
ATOM 2381 O O . LEU B 1 133 ? 8.578 -24.281 -6.883 1 94.56 133 LEU B O 1
ATOM 2385 N N . TYR B 1 134 ? 9.633 -22.375 -7.574 1 96.38 134 TYR B N 1
ATOM 2386 C CA . TYR B 1 134 ? 9.055 -22.422 -8.914 1 96.38 134 TYR B CA 1
ATOM 2387 C C . TYR B 1 134 ? 9.461 -23.688 -9.648 1 96.38 134 TYR B C 1
ATOM 2389 O O . TYR B 1 134 ? 8.625 -24.344 -10.273 1 96.38 134 TYR B O 1
ATOM 2397 N N . GLU B 1 135 ? 10.734 -24.016 -9.523 1 96 135 GLU B N 1
ATOM 2398 C CA . GLU B 1 135 ? 11.25 -25.203 -10.195 1 96 135 GLU B CA 1
ATOM 2399 C C . GLU B 1 135 ? 10.609 -26.469 -9.664 1 96 135 GLU B C 1
ATOM 2401 O O . GLU B 1 135 ? 10.289 -27.391 -10.43 1 96 135 GLU B O 1
ATOM 2406 N N . ARG B 1 136 ? 10.391 -26.547 -8.445 1 95.88 136 ARG B N 1
ATOM 2407 C CA . ARG B 1 136 ? 9.742 -27.688 -7.824 1 95.88 136 ARG B CA 1
ATOM 2408 C C . ARG B 1 136 ? 8.312 -27.859 -8.336 1 95.88 136 ARG B C 1
ATOM 2410 O O . ARG B 1 136 ? 7.793 -28.969 -8.375 1 95.88 136 ARG B O 1
ATOM 2417 N N . HIS B 1 137 ? 7.711 -26.828 -8.758 1 96.94 137 HIS B N 1
ATOM 2418 C CA . HIS B 1 137 ? 6.344 -26.875 -9.258 1 96.94 137 HIS B CA 1
ATOM 2419 C C . HIS B 1 137 ? 6.32 -27.031 -10.773 1 96.94 137 HIS B C 1
ATOM 2421 O O . HIS B 1 137 ? 5.258 -26.938 -11.398 1 96.94 137 HIS B O 1
ATOM 2427 N N . GLY B 1 138 ? 7.516 -27.172 -11.344 1 97.5 138 GLY B N 1
ATOM 2428 C CA . GLY B 1 138 ? 7.574 -27.516 -12.758 1 97.5 138 GLY B CA 1
ATOM 2429 C C . GLY B 1 138 ? 7.871 -26.344 -13.656 1 97.5 138 GLY B C 1
ATOM 2430 O O . GLY B 1 138 ? 7.906 -26.484 -14.883 1 97.5 138 GLY B O 1
ATOM 2431 N N . PHE B 1 139 ? 8.078 -25.125 -13.055 1 98.31 139 PHE B N 1
ATOM 2432 C CA . PHE B 1 139 ? 8.477 -23.984 -13.867 1 98.31 139 PHE B CA 1
ATOM 2433 C C . PHE B 1 139 ? 9.883 -24.172 -14.422 1 98.31 139 PHE B C 1
ATOM 2435 O O . PHE B 1 139 ? 10.766 -24.703 -13.727 1 98.31 139 PHE B O 1
ATOM 2442 N N . VAL B 1 140 ? 10.117 -23.703 -15.648 1 97.88 140 VAL B N 1
ATOM 2443 C CA . VAL B 1 140 ? 11.43 -23.781 -16.281 1 97.88 140 VAL B CA 1
ATOM 2444 C C . VAL B 1 140 ? 11.867 -22.391 -16.75 1 97.88 140 VAL B C 1
ATOM 2446 O O . VAL B 1 140 ? 11.047 -21.625 -17.25 1 97.88 140 VAL B O 1
ATOM 2449 N N . ARG B 1 141 ? 13.156 -22.125 -16.578 1 95.81 141 ARG B N 1
ATOM 2450 C CA . ARG B 1 141 ? 13.68 -20.844 -17.047 1 95.81 141 ARG B CA 1
ATOM 2451 C C . ARG B 1 141 ? 13.695 -20.797 -18.578 1 95.81 141 ARG B C 1
ATOM 2453 O O . ARG B 1 141 ? 14.266 -21.672 -19.234 1 95.81 141 ARG B O 1
ATOM 2460 N N . VAL B 1 142 ? 13.125 -19.75 -19.141 1 96.81 142 VAL B N 1
ATOM 2461 C CA . VAL B 1 142 ? 13.008 -19.75 -20.594 1 96.81 142 VAL B CA 1
ATOM 2462 C C . VAL B 1 142 ? 13.711 -18.516 -21.156 1 96.81 142 VAL B C 1
ATOM 2464 O O . VAL B 1 142 ? 13.961 -18.438 -22.359 1 96.81 142 VAL B O 1
ATOM 2467 N N . GLU B 1 143 ? 13.961 -17.562 -20.359 1 94.5 143 GLU B N 1
ATOM 2468 C CA . GLU B 1 143 ? 14.617 -16.344 -20.812 1 94.5 143 GLU B CA 1
ATOM 2469 C C . GLU B 1 143 ? 15.438 -15.711 -19.688 1 94.5 143 GLU B C 1
ATOM 2471 O O . GLU B 1 143 ? 15.117 -15.875 -18.516 1 94.5 143 GLU B O 1
ATOM 2476 N N . GLU B 1 144 ? 16.562 -15.102 -20.078 1 92.06 144 GLU B N 1
ATOM 2477 C CA . GLU B 1 144 ? 17.359 -14.289 -19.156 1 92.06 144 GLU B CA 1
ATOM 2478 C C . GLU B 1 144 ? 17.781 -12.984 -19.812 1 92.06 144 GLU B C 1
ATOM 2480 O O . GLU B 1 144 ? 18.172 -12.969 -20.984 1 92.06 144 GLU B O 1
ATOM 2485 N N 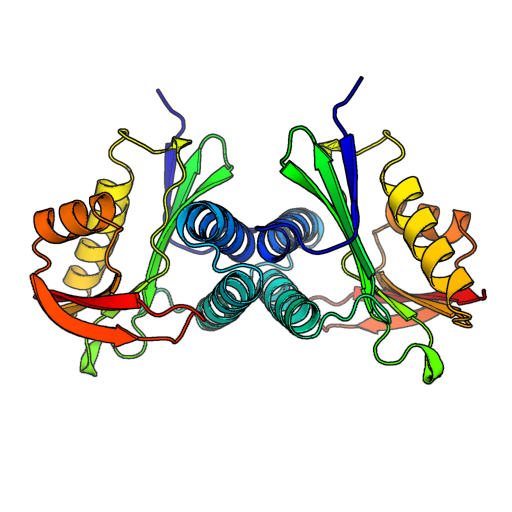. ARG B 1 145 ? 17.547 -11.891 -19.094 1 87.81 145 ARG B N 1
ATOM 2486 C CA . ARG B 1 145 ? 17.969 -10.594 -19.625 1 87.81 145 ARG B CA 1
ATOM 2487 C C . ARG B 1 145 ? 18.438 -9.672 -18.5 1 87.81 145 ARG B C 1
ATOM 2489 O O . ARG B 1 145 ? 18.078 -9.867 -17.344 1 87.81 145 ARG B O 1
ATOM 2496 N N . ILE B 1 146 ? 19.359 -8.781 -19 1 82.81 146 ILE B N 1
ATOM 2497 C CA . ILE B 1 146 ? 19.797 -7.762 -18.047 1 82.81 146 ILE B CA 1
ATOM 2498 C C . ILE B 1 146 ? 18.844 -6.57 -18.094 1 82.81 146 ILE B C 1
ATOM 2500 O O . ILE B 1 146 ? 18.547 -6.047 -19.172 1 82.81 146 ILE B O 1
ATOM 2504 N N . GLY B 1 147 ? 18.234 -6.289 -16.984 1 76.19 147 GLY B N 1
ATOM 2505 C CA . GLY B 1 147 ? 17.328 -5.148 -16.906 1 76.19 147 GLY B CA 1
ATOM 2506 C C . GLY B 1 147 ? 17.719 -4.141 -15.852 1 76.19 147 GLY B C 1
ATOM 2507 O O . GLY B 1 147 ? 18.438 -4.477 -14.906 1 76.19 147 GLY B O 1
ATOM 2508 N N . SER B 1 148 ? 17.406 -2.82 -16.203 1 71.19 148 SER B N 1
ATOM 2509 C CA . SER B 1 148 ? 17.688 -1.757 -15.242 1 71.19 148 SER B CA 1
ATOM 2510 C C . SER B 1 148 ? 16.391 -1.065 -14.805 1 71.19 148 SER B C 1
ATOM 2512 O O . SER B 1 148 ? 16.422 0.072 -14.328 1 71.19 148 SER B O 1
ATOM 2514 N N . HIS B 1 149 ? 15.367 -1.78 -14.961 1 66.62 149 HIS B N 1
ATOM 2515 C CA . HIS B 1 149 ? 14.055 -1.159 -14.789 1 66.62 149 HIS B CA 1
ATOM 2516 C C . HIS B 1 149 ? 13.844 -0.699 -13.352 1 66.62 149 HIS B C 1
ATOM 2518 O O . HIS B 1 149 ? 13.062 0.219 -13.102 1 66.62 149 HIS B O 1
ATOM 2524 N N . TRP B 1 150 ? 14.5 -1.211 -12.414 1 66.44 150 TRP B N 1
ATOM 2525 C CA . TRP B 1 150 ? 14.242 -0.932 -11.008 1 66.44 150 TRP B CA 1
ATOM 2526 C C . TRP B 1 150 ? 15.305 -0.002 -10.43 1 66.44 150 TRP B C 1
ATOM 2528 O O . TRP B 1 150 ? 15.453 0.107 -9.211 1 66.44 150 TRP B O 1
ATOM 2538 N N . GLY B 1 151 ? 16.078 0.587 -11.344 1 61.91 151 GLY B N 1
ATOM 2539 C CA . GLY B 1 151 ? 17.109 1.516 -10.914 1 61.91 151 GLY B CA 1
ATOM 2540 C C . GLY B 1 151 ? 18.469 0.852 -10.711 1 61.91 151 GLY B C 1
ATOM 2541 O O . GLY B 1 151 ? 19.469 1.531 -10.484 1 61.91 151 GLY B O 1
ATOM 2542 N N . VAL B 1 152 ? 18.438 -0.419 -10.594 1 67 152 VAL B N 1
ATOM 2543 C CA . VAL B 1 152 ? 19.672 -1.193 -10.469 1 67 152 VAL B CA 1
ATOM 2544 C C . VAL B 1 152 ? 19.75 -2.223 -11.594 1 67 152 VAL B C 1
ATOM 2546 O O . VAL B 1 152 ? 18.719 -2.727 -12.055 1 67 152 VAL B O 1
ATOM 2549 N N . LYS B 1 153 ? 20.922 -2.359 -12.008 1 73.88 153 LYS B N 1
ATOM 2550 C CA . LYS B 1 153 ? 21.125 -3.404 -13.008 1 73.88 153 LYS B CA 1
ATOM 2551 C C . LYS B 1 153 ? 20.891 -4.789 -12.406 1 73.88 153 LYS B C 1
ATOM 2553 O O . LYS B 1 153 ? 21.531 -5.168 -11.43 1 73.88 153 LYS B O 1
ATOM 2558 N N . LEU B 1 154 ? 19.781 -5.484 -12.906 1 80.5 154 LEU B N 1
ATOM 2559 C CA . LEU B 1 154 ? 19.453 -6.816 -12.406 1 80.5 154 LEU B CA 1
ATOM 2560 C C . LEU B 1 154 ? 19.344 -7.816 -13.547 1 80.5 154 LEU B C 1
ATOM 2562 O O . LEU B 1 154 ? 18.875 -7.465 -14.641 1 80.5 154 LEU B O 1
ATOM 2566 N N . LYS B 1 155 ? 19.922 -8.961 -13.32 1 86.56 155 LYS B N 1
ATOM 2567 C CA . LYS B 1 155 ? 19.688 -10.055 -14.25 1 86.56 155 LYS B CA 1
ATOM 2568 C C . LYS B 1 155 ? 18.281 -10.641 -14.055 1 86.56 155 LYS B C 1
ATOM 2570 O O . LYS B 1 155 ? 18.031 -11.352 -13.078 1 86.56 155 LYS B O 1
ATOM 2575 N N . GLU B 1 156 ? 17.438 -10.336 -14.969 1 90.25 156 GLU B N 1
ATOM 2576 C CA . GLU B 1 156 ? 16.047 -10.805 -14.914 1 90.25 156 GLU B CA 1
ATOM 2577 C C . GLU B 1 156 ? 15.898 -12.156 -15.609 1 90.25 156 GLU B C 1
ATOM 2579 O O . GLU B 1 156 ? 16.531 -12.406 -16.641 1 90.25 156 GLU B O 1
ATOM 2584 N N . GLN B 1 157 ? 15.047 -12.969 -15.031 1 92.94 157 GLN B N 1
ATOM 2585 C CA . GLN B 1 157 ? 14.797 -14.305 -15.562 1 92.94 157 GLN B CA 1
ATOM 2586 C C . GLN B 1 157 ? 13.305 -14.57 -15.703 1 92.94 157 GLN B C 1
ATOM 2588 O O . GLN B 1 157 ? 12.516 -14.242 -14.812 1 92.94 157 GLN B O 1
ATOM 2593 N N . ARG B 1 158 ? 12.945 -15.078 -16.844 1 95.44 158 ARG B N 1
ATOM 2594 C CA . ARG B 1 158 ? 11.562 -15.484 -17.062 1 95.44 158 ARG B CA 1
ATOM 2595 C C . ARG B 1 158 ? 11.391 -16.984 -16.875 1 95.44 158 ARG B C 1
ATOM 2597 O O . ARG B 1 158 ? 12.188 -17.781 -17.375 1 95.44 158 ARG B O 1
ATOM 2604 N N . TYR B 1 159 ? 10.422 -17.406 -16.078 1 97.56 159 TYR B N 1
ATOM 2605 C CA . TYR B 1 159 ? 10.055 -18.812 -15.883 1 97.56 159 TYR B CA 1
ATOM 2606 C C . TYR B 1 159 ? 8.664 -19.094 -16.438 1 97.56 159 TYR B C 1
ATOM 2608 O O . TYR B 1 159 ? 7.785 -18.219 -16.406 1 97.56 159 TYR B O 1
ATOM 2616 N N . GLU B 1 160 ? 8.492 -20.266 -16.938 1 98.31 160 GLU B N 1
ATOM 2617 C CA . GLU B 1 160 ? 7.211 -20.656 -17.516 1 98.31 160 GLU B CA 1
ATOM 2618 C C . GLU B 1 160 ? 6.824 -22.078 -17.094 1 98.31 160 GLU B C 1
ATOM 2620 O O . GLU B 1 160 ? 7.691 -22.938 -16.969 1 98.31 160 GLU B O 1
ATOM 2625 N N . LEU B 1 161 ? 5.602 -22.297 -16.875 1 98.44 161 LEU B N 1
ATOM 2626 C CA . LEU B 1 161 ? 4.992 -23.594 -16.625 1 98.44 161 LEU B CA 1
ATOM 2627 C C . LEU B 1 161 ? 3.918 -23.906 -17.656 1 98.44 161 LEU B C 1
ATOM 2629 O O . LEU B 1 161 ? 2.949 -23.156 -17.797 1 98.44 161 LEU B O 1
ATOM 2633 N N . LEU B 1 162 ? 4.121 -24.891 -18.406 1 97.5 162 LEU B N 1
ATOM 2634 C CA . LEU B 1 162 ? 3.074 -25.359 -19.312 1 97.5 162 LEU B CA 1
ATOM 2635 C C . LEU B 1 162 ? 2.047 -26.203 -18.578 1 97.5 162 LEU B C 1
ATOM 2637 O O . LEU B 1 162 ? 2.41 -27.047 -17.75 1 97.5 162 LEU B O 1
ATOM 2641 N N . LEU B 1 163 ? 0.826 -25.906 -18.828 1 95.88 163 LEU B N 1
ATOM 2642 C CA . LEU B 1 163 ? -0.234 -26.609 -18.109 1 95.88 163 LEU B CA 1
ATOM 2643 C C . LEU B 1 163 ? -0.851 -27.703 -18.969 1 95.88 163 LEU B C 1
ATOM 2645 O O . LEU B 1 163 ? -0.824 -27.609 -20.203 1 95.88 163 LEU B O 1
#

Sequence (326 aa):
MDDIHIRRGYLPGAIGRVAELHAAYYTENWSFGVYFEARIATELAAFMSRYDDARDGFWTATVHGRIEGALTIDGQHAQEQGAWLRWFIASEKLRGRGVGDALLSEAVRCCAERDIASIYLWTFEGLHAARTLYERHGFVRVEERIGSHWGVKLKEQRYELLLMDDIHIRRGYLPGAIGRVAELHAAYYTENWSFGVYFEARIATELAAFMSRYDDARDGFWTATVHGRIEGALTIDGQHAQEQGAWLRWFIASEKLRGRGVGDALLSEAVRCCAERDIASIYLWTFEGLHAARTLYERHGFVRVEERIGSHWGVKLKEQRYELLL

Radius of gyration: 21.27 Å; Cα contacts (8 Å, |Δi|>4): 631; chains: 2; bounding box: 44×59×54 Å

pLDDT: mean 93.22, std 8.24, range [47.28, 98.81]

Nearest PDB structures (foldseek):
  2r7h-assembly1_B  TM=7.973E-01  e=1.189E-09  Oleidesulfovibrio alaskensis G20
  3wr7-assembly1_A-3  TM=7.045E-01  e=1.718E-08  Escherichia coli LY180
  5wif-assembly1_C  TM=6.851E-01  e=4.460E-08  Yersinia pestis
  6vfm-assembly1_A  TM=6.760E-01  e=3.686E-08  Bacillus thuringiensis serovar finitimus YBT-020
  5wif-assembly1_B  TM=7.051E-01  e=1.234E-07  Yersinia pestis

InterPro domains:
  IPR000182 GNAT domain [PF00583] (19-139)
  IPR000182 GNAT domain [PS51186] (4-163)
  IPR016181 Acyl-CoA N-acyltransferase [SSF55729] (1-148)
  IPR050769 N-acetyltransferase, camello-type [PTHR13947] (23-146)

Solvent-accessible surface area (backbone atoms only — not comparable to full-atom values): 17483 Å² total; per-residue (Å²): 127,85,61,63,45,76,44,75,57,92,50,79,24,45,60,15,42,52,19,16,53,48,19,46,55,41,29,75,74,69,60,42,51,67,64,48,29,27,48,45,22,34,52,48,22,55,48,61,74,64,61,40,81,93,57,32,48,40,36,35,30,21,52,83,83,40,76,43,27,35,38,31,34,48,27,90,50,16,92,84,74,20,26,37,47,41,78,69,48,67,40,77,89,45,62,94,65,57,50,70,59,50,53,51,50,51,54,52,50,54,40,51,76,67,71,38,57,26,38,29,36,75,49,49,75,88,46,58,71,60,50,52,53,42,42,73,74,59,32,41,80,77,46,76,44,81,38,53,88,67,79,46,86,37,51,31,33,32,33,38,28,80,95,127,86,61,65,47,77,44,76,56,93,51,81,25,46,59,15,42,52,18,16,53,50,19,44,55,41,30,75,75,68,62,42,48,66,65,49,29,28,48,47,22,34,53,48,22,54,49,63,74,65,61,41,80,92,56,31,47,39,36,35,31,22,51,83,83,39,76,43,28,34,41,32,33,47,28,89,51,15,91,81,73,21,25,37,47,41,78,68,48,67,40,79,88,45,61,93,65,58,50,68,58,51,55,50,50,50,52,52,50,54,40,51,75,66,70,37,56,26,38,32,34,75,49,50,75,86,46,60,72,60,50,53,52,41,44,72,73,58,32,40,81,76,44,76,43,81,39,53,86,68,79,45,84,38,51,31,32,32,33,37,29,80,95

Foldseek 3Di:
DFPKDKDKDDDPCPLVQLLVQVQVVCCVPPVLPPLSSVVSSVVVVVCNVPPDPLFKIKMFIDTPRHTFWIKIWQRVPQQPPRTEIDSTGGHPVCPPVCVSVVRVVVVVVSCVVSVRFKYKYKDWPPPVVVVVSCVVVPWDWDDWDFDCVSVDTTTMTMIMHTD/DFPKDKDKDDDPCPLVQLLVQVQVVCCVPPVLPPLSSVVSSVVVVVCNVVDDPLFKIKMFIDTPRHTFWIKIWQRVPQQPPRTEIDSTGGHPVCPPVCVSVVRVVVVVVSCVVSVRFKYKYKDWPPPVVVVVSCVVVPWDWDDWDFDCVSVDTTTMTMIMHTD